Protein AF-A0A2D6VIX8-F1 (afdb_monomer_lite)

Sequence (185 aa):
REGLSAAEFLETASRESLVRAIREYGEERRWSRVVNAIIEARGTGQLQRTLSAADLVTKAVGGMHAKQRIHPATKTFQGIRIAINGELEALAMTLPKVFRALKPGGVLAIISFHSLEDRIVKRFMRKMSGRPQHRGDHSFVAERTAYAEMVQSKAIFPTKEEVVSNPRSRSARLRVLRKLRHPEM

pLDDT: mean 92.69, std 7.3, range [46.66, 98.06]

Radius of gyration: 19.68 Å; chains: 1; bounding box: 48×40×50 Å

Foldseek 3Di:
DPFQDLLNCLQDPDLVLQLQLQVVQLVQPLSVLLSVLSPVCHPVCQSVDPVSNLVSQCVSSPHDDPPDPDRSCPSSVRSSVCSRVVVLVCLLVVLVVVLQPADAQGKDKDKDQDDSSVLSVQLSLCQLQLHQSDPPRPDDSVVGDHQKDWPDNFWDADDPVCCVVPVSRRRITMTMIGGHHHDDD

Secondary structure (DSSP, 8-state):
-PPPPHHHHHHH--HHHHHIIIIIIS--TTHHHHHHHHHHTTTSSTTSSHHHHHHHHHHHHTS--TT-SS-TTHHHHHHHHHHHHTHHHHHHHHHHHHHHHSPTT-EEEEEESSHHHHHHHHHHHHHHBTS-SSTT----GGG--B-EEES-SSPB---HHHHHH-GGGGG-EEEEEEE-SPPP-

Structure (mmCIF, N/CA/C/O backbone):
data_AF-A0A2D6VIX8-F1
#
_entry.id   AF-A0A2D6VIX8-F1
#
loop_
_atom_site.group_PDB
_atom_site.id
_atom_site.type_symbol
_atom_site.label_atom_id
_atom_site.label_alt_id
_atom_site.label_comp_id
_atom_site.label_asym_id
_atom_site.label_entity_id
_atom_site.label_seq_id
_atom_site.pdbx_PDB_ins_code
_atom_site.Cartn_x
_atom_site.Cartn_y
_atom_site.Cartn_z
_atom_site.occupancy
_atom_site.B_iso_or_equiv
_atom_site.auth_seq_id
_atom_site.auth_comp_id
_atom_site.auth_asym_id
_atom_site.auth_atom_id
_atom_site.pdbx_PDB_model_num
ATOM 1 N N . ARG A 1 1 ? -1.657 -23.188 1.945 1.00 46.66 1 ARG A N 1
ATOM 2 C CA . ARG A 1 1 ? -1.618 -22.522 3.268 1.00 46.66 1 ARG A CA 1
ATOM 3 C C . ARG A 1 1 ? -2.974 -21.883 3.458 1.00 46.66 1 ARG A C 1
ATOM 5 O O . ARG A 1 1 ? -3.305 -21.015 2.661 1.00 46.66 1 ARG A O 1
ATOM 12 N N . GLU A 1 2 ? -3.748 -22.344 4.430 1.00 56.09 2 GLU A N 1
ATOM 13 C CA . GLU A 1 2 ? -4.886 -21.562 4.910 1.00 56.09 2 GLU A CA 1
ATOM 14 C C . GLU A 1 2 ? -4.311 -20.318 5.593 1.00 56.09 2 GLU A C 1
ATOM 16 O O . GLU A 1 2 ? -3.383 -20.413 6.399 1.00 56.09 2 GLU A O 1
ATOM 21 N N . GLY A 1 3 ? -4.723 -19.145 5.117 1.00 73.50 3 GLY A N 1
ATOM 22 C CA . GLY A 1 3 ? -4.295 -17.868 5.677 1.00 73.50 3 GLY A CA 1
ATOM 23 C C . GLY A 1 3 ? -5.078 -17.557 6.946 1.00 73.50 3 GLY A C 1
ATOM 24 O O . GLY A 1 3 ? -6.199 -18.027 7.111 1.00 73.50 3 GLY A O 1
ATOM 25 N N . LEU A 1 4 ? -4.496 -16.739 7.820 1.00 86.38 4 LEU A N 1
ATOM 26 C CA . LEU A 1 4 ? -5.188 -16.228 8.999 1.00 86.38 4 LEU A CA 1
ATOM 27 C C . LEU A 1 4 ? -6.340 -15.315 8.552 1.00 86.38 4 LEU A C 1
ATOM 29 O O . LEU A 1 4 ? -6.131 -14.411 7.740 1.00 86.38 4 LEU A O 1
ATOM 33 N N . SER A 1 5 ? -7.548 -15.514 9.070 1.00 91.75 5 SER A N 1
ATOM 34 C CA . SER A 1 5 ? -8.653 -14.594 8.798 1.00 91.75 5 SER A CA 1
ATOM 35 C C . SER A 1 5 ? -8.426 -13.236 9.473 1.00 91.75 5 SER A C 1
ATOM 37 O O . SER A 1 5 ? -7.641 -13.091 10.413 1.00 91.75 5 SER A O 1
ATOM 39 N N . ALA A 1 6 ? -9.148 -12.205 9.022 1.00 92.31 6 ALA A N 1
ATOM 40 C CA . ALA A 1 6 ? -9.078 -10.889 9.657 1.00 92.31 6 ALA A CA 1
ATOM 41 C C . ALA A 1 6 ? -9.581 -10.901 11.108 1.00 92.31 6 ALA A C 1
ATOM 43 O O . ALA A 1 6 ? -9.008 -10.210 11.946 1.00 92.31 6 ALA A O 1
ATOM 44 N N . ALA A 1 7 ? -10.611 -11.696 11.410 1.00 93.50 7 ALA A N 1
ATOM 45 C CA . ALA A 1 7 ? -11.121 -11.842 12.770 1.00 93.50 7 ALA A CA 1
ATOM 46 C C . ALA A 1 7 ? -10.069 -12.493 13.683 1.00 93.50 7 ALA A C 1
ATOM 48 O O . ALA A 1 7 ? -9.736 -11.941 14.729 1.00 93.50 7 ALA A O 1
ATOM 49 N N . GLU A 1 8 ? -9.461 -13.599 13.245 1.00 93.94 8 GLU A N 1
ATOM 50 C CA . GLU A 1 8 ? -8.389 -14.274 13.990 1.00 93.94 8 GLU A CA 1
ATOM 51 C C . GLU A 1 8 ? -7.159 -13.378 14.168 1.00 93.94 8 GLU A C 1
ATOM 53 O O . GLU A 1 8 ? -6.576 -13.342 15.253 1.00 93.94 8 GLU A O 1
ATOM 58 N N . PHE A 1 9 ? -6.786 -12.607 13.141 1.00 95.12 9 PHE A N 1
ATOM 59 C CA . PHE A 1 9 ? -5.709 -11.621 13.238 1.00 95.12 9 PHE A CA 1
ATOM 60 C C . PHE A 1 9 ? -5.990 -10.595 14.335 1.00 95.12 9 PHE A C 1
ATOM 62 O O . PHE A 1 9 ? -5.128 -10.319 15.167 1.00 95.12 9 PHE A O 1
ATOM 69 N N . LEU A 1 10 ? -7.198 -10.036 14.368 1.00 95.62 10 LEU A N 1
ATOM 70 C CA . LEU A 1 10 ? -7.558 -9.025 15.358 1.00 95.62 10 LEU A CA 1
ATOM 71 C C . LEU A 1 10 ? -7.576 -9.598 16.782 1.00 95.62 10 LEU A C 1
ATOM 73 O O . LEU A 1 10 ? -7.089 -8.934 17.704 1.00 95.62 10 LEU A O 1
ATOM 77 N N . GLU A 1 11 ? -8.037 -10.837 16.952 1.00 95.44 11 GLU A N 1
ATOM 78 C CA . GLU A 1 11 ? -8.091 -11.518 18.252 1.00 95.44 11 GLU A CA 1
ATOM 79 C C . GLU A 1 11 ? -6.711 -11.947 18.774 1.00 95.44 11 GLU A C 1
ATOM 81 O O . GLU A 1 11 ? -6.443 -11.836 19.968 1.00 95.44 11 GLU A O 1
ATOM 86 N N . THR A 1 12 ? -5.800 -12.394 17.904 1.00 94.88 12 THR A N 1
ATOM 87 C CA . THR A 1 12 ? -4.585 -13.108 18.350 1.00 94.88 12 THR A CA 1
ATOM 88 C C . THR A 1 12 ? -3.262 -12.408 18.037 1.00 94.88 12 THR A C 1
ATOM 90 O O . THR A 1 12 ? -2.255 -12.711 18.675 1.00 94.88 12 THR A O 1
ATOM 93 N N . ALA A 1 13 ? -3.223 -11.449 17.102 1.00 95.75 13 ALA A N 1
ATOM 94 C CA . ALA A 1 13 ? -1.966 -10.819 16.694 1.00 95.75 13 ALA A CA 1
ATOM 95 C C . ALA A 1 13 ? -1.244 -10.128 17.864 1.00 95.75 13 ALA A C 1
ATOM 97 O O . ALA A 1 13 ? -1.867 -9.563 18.770 1.00 95.75 13 ALA A O 1
ATOM 98 N N . SER A 1 14 ? 0.088 -10.108 17.823 1.00 96.88 14 SER A N 1
ATOM 99 C CA . SER A 1 14 ? 0.868 -9.336 18.791 1.00 96.88 14 SER A CA 1
ATOM 100 C C . SER A 1 14 ? 0.579 -7.835 18.656 1.00 96.88 14 SER A C 1
ATOM 102 O O . SER A 1 14 ? 0.153 -7.354 17.596 1.00 96.88 14 SER A O 1
ATOM 104 N N . ARG A 1 15 ? 0.849 -7.061 19.712 1.00 97.25 15 ARG A N 1
ATOM 105 C CA . ARG A 1 15 ? 0.709 -5.598 19.660 1.00 97.25 15 ARG A CA 1
ATOM 106 C C . ARG A 1 15 ? 1.569 -5.005 18.542 1.00 97.25 15 ARG A C 1
ATOM 108 O O . ARG A 1 15 ? 1.107 -4.116 17.836 1.00 97.25 15 ARG A O 1
ATOM 115 N N . GLU A 1 16 ? 2.783 -5.505 18.344 1.00 97.19 16 GLU A N 1
ATOM 116 C CA . GLU A 1 16 ? 3.713 -5.054 17.302 1.00 97.19 16 GLU A CA 1
ATOM 117 C C . GLU A 1 16 ? 3.130 -5.291 15.907 1.00 97.19 16 GLU A C 1
ATOM 119 O O . GLU A 1 16 ? 3.204 -4.417 15.044 1.00 97.19 16 GLU A O 1
ATOM 124 N N . SER A 1 17 ? 2.496 -6.448 15.703 1.00 95.94 17 SER A N 1
ATOM 125 C CA . SER A 1 17 ? 1.840 -6.801 14.442 1.00 95.94 17 SER A CA 1
ATOM 126 C C . SER A 1 17 ? 0.649 -5.882 14.153 1.00 95.94 17 SER A C 1
ATOM 128 O O . SER A 1 17 ? 0.511 -5.382 13.035 1.00 95.94 17 SER A O 1
ATOM 130 N N . LEU A 1 18 ? -0.168 -5.581 15.170 1.00 97.12 18 LEU A N 1
ATOM 131 C CA . LEU A 1 18 ? -1.257 -4.604 15.060 1.00 97.12 18 LEU A CA 1
ATOM 132 C C . LEU A 1 18 ? -0.732 -3.193 14.767 1.00 97.12 18 LEU A C 1
ATOM 134 O O . LEU A 1 18 ? -1.274 -2.498 13.907 1.00 97.12 18 LEU A O 1
ATOM 138 N N . VAL A 1 19 ? 0.339 -2.768 15.445 1.00 97.81 19 VAL A N 1
ATOM 139 C CA . VAL A 1 19 ? 0.976 -1.468 15.201 1.00 97.81 19 VAL A CA 1
ATOM 140 C C . VAL A 1 19 ? 1.467 -1.387 13.764 1.00 97.81 19 VAL A C 1
ATOM 142 O O . VAL A 1 19 ? 1.152 -0.410 13.089 1.00 97.81 19 VAL A O 1
ATOM 145 N N . ARG A 1 20 ? 2.168 -2.408 13.263 1.00 95.50 20 ARG A N 1
ATOM 146 C CA . ARG A 1 20 ? 2.639 -2.444 11.874 1.00 95.50 20 ARG A CA 1
ATOM 147 C C . ARG A 1 20 ? 1.472 -2.341 10.892 1.00 95.50 20 ARG A C 1
ATOM 149 O O . ARG A 1 20 ? 1.470 -1.462 10.031 1.00 95.50 20 ARG A O 1
ATOM 156 N N . ALA A 1 21 ? 0.440 -3.164 11.074 1.00 96.19 21 ALA A N 1
ATOM 157 C CA . ALA A 1 21 ? -0.749 -3.146 10.229 1.00 96.19 21 ALA A CA 1
ATOM 158 C C . ALA A 1 21 ? -1.419 -1.762 10.206 1.00 96.19 21 ALA A C 1
ATOM 160 O O . ALA A 1 21 ? -1.709 -1.222 9.145 1.00 96.19 21 ALA A O 1
ATOM 161 N N . ILE A 1 22 ? -1.635 -1.144 11.365 1.00 96.81 22 ILE A N 1
ATOM 162 C CA . ILE A 1 22 ? -2.457 0.068 11.469 1.00 96.81 22 ILE A CA 1
ATOM 163 C C . ILE A 1 22 ? -1.647 1.334 11.170 1.00 96.81 22 ILE A C 1
ATOM 165 O O . ILE A 1 22 ? -2.102 2.213 10.435 1.00 96.81 22 ILE A O 1
ATOM 169 N N . ARG A 1 23 ? -0.439 1.441 11.727 1.00 95.88 23 ARG A N 1
ATOM 170 C CA . ARG A 1 23 ? 0.422 2.619 11.586 1.00 95.88 23 ARG A CA 1
ATOM 171 C C . ARG A 1 23 ? 1.136 2.633 10.244 1.00 95.88 23 ARG A C 1
ATOM 173 O O . ARG A 1 23 ? 1.090 3.644 9.550 1.00 95.88 23 ARG A O 1
ATOM 180 N N . GLU A 1 24 ? 1.828 1.549 9.908 1.00 93.62 24 GLU A N 1
ATOM 181 C CA . GLU A 1 24 ? 2.723 1.515 8.749 1.00 93.62 24 GLU A CA 1
ATOM 182 C C . GLU A 1 24 ? 1.945 1.204 7.475 1.00 93.62 24 GLU A C 1
ATOM 184 O O . GLU A 1 24 ? 2.029 1.961 6.508 1.00 93.62 24 GLU A O 1
ATOM 189 N N . TYR A 1 25 ? 1.144 0.135 7.488 1.00 94.44 25 TYR A N 1
ATOM 190 C CA . TYR A 1 25 ? 0.390 -0.279 6.306 1.00 94.44 25 TYR A CA 1
ATOM 191 C C . TYR A 1 25 ? -0.917 0.504 6.115 1.00 94.44 25 TYR A C 1
ATOM 193 O O . TYR A 1 25 ? -1.315 0.783 4.985 1.00 94.44 25 TYR A O 1
ATOM 201 N N . GLY A 1 26 ? -1.576 0.899 7.204 1.00 93.62 26 GLY A N 1
ATOM 202 C CA . GLY A 1 26 ? -2.782 1.728 7.155 1.00 93.62 26 GLY A CA 1
ATOM 203 C C . GLY A 1 26 ? -2.515 3.231 7.017 1.00 93.62 26 GLY A C 1
ATOM 204 O O . GLY A 1 26 ? -3.419 3.981 6.652 1.00 93.62 26 GLY A O 1
ATOM 205 N N . GLU A 1 27 ? -1.297 3.707 7.309 1.00 93.06 27 GLU A N 1
ATOM 206 C CA . GLU A 1 27 ? -0.978 5.143 7.420 1.00 93.06 27 GLU A CA 1
ATOM 207 C C . GLU A 1 27 ? -2.007 5.894 8.321 1.00 93.06 27 GLU A C 1
ATOM 209 O O . GLU A 1 27 ? -2.427 7.025 8.019 1.00 93.06 27 GLU A O 1
ATOM 214 N N . GLU A 1 28 ? -2.470 5.248 9.409 1.00 94.00 28 GLU A N 1
ATOM 215 C CA . GLU A 1 28 ? -3.443 5.799 10.367 1.00 94.00 28 GLU A CA 1
ATOM 216 C C . GLU A 1 28 ? -2.749 6.678 11.419 1.00 94.00 28 GLU A C 1
ATOM 218 O O . GLU A 1 28 ? -1.825 6.260 12.115 1.00 94.00 28 GLU A O 1
ATOM 223 N N . ARG A 1 29 ? -3.208 7.926 11.567 1.00 92.12 29 ARG A N 1
ATOM 224 C CA . ARG A 1 29 ? -2.594 8.906 12.480 1.00 92.12 29 ARG A CA 1
ATOM 225 C C . ARG A 1 29 ? -2.916 8.598 13.936 1.00 92.12 29 ARG A C 1
ATOM 227 O O . ARG A 1 29 ? -2.065 8.797 14.797 1.00 92.12 29 ARG A O 1
ATOM 234 N N . ARG A 1 30 ? -4.125 8.106 14.214 1.00 94.56 30 ARG A N 1
ATOM 235 C CA . ARG A 1 30 ? -4.587 7.718 15.555 1.00 94.56 30 ARG A CA 1
ATOM 236 C C . ARG A 1 30 ? -4.337 6.237 15.844 1.00 94.56 30 ARG A C 1
ATOM 238 O O . ARG A 1 30 ? -5.051 5.646 16.649 1.00 94.56 30 ARG A O 1
ATOM 245 N N . TRP A 1 31 ? -3.310 5.649 15.222 1.00 96.75 31 TRP A N 1
ATOM 246 C CA . TRP A 1 31 ? -3.001 4.219 15.309 1.00 96.75 31 TRP A CA 1
ATOM 247 C C . TRP A 1 31 ? -2.967 3.701 16.750 1.00 96.75 31 TRP A C 1
ATOM 249 O O . TRP A 1 31 ? -3.507 2.636 17.008 1.00 96.75 31 TRP A O 1
ATOM 259 N N . SER A 1 32 ? -2.409 4.466 17.695 1.00 97.25 32 SER A N 1
ATOM 260 C CA . SER A 1 32 ? -2.290 4.037 19.097 1.00 97.25 32 SER A CA 1
ATOM 261 C C . SER A 1 32 ? -3.659 3.806 19.747 1.00 97.25 32 SER A C 1
ATOM 263 O O . SER A 1 32 ? -3.881 2.770 20.368 1.00 97.25 32 SER A O 1
ATOM 265 N N . ARG A 1 33 ? -4.624 4.709 19.507 1.00 97.25 33 ARG A N 1
ATOM 266 C CA . ARG A 1 33 ? -6.007 4.560 19.990 1.00 97.25 33 ARG A CA 1
ATOM 267 C C . ARG A 1 33 ? -6.697 3.356 19.364 1.00 97.25 33 ARG A C 1
ATOM 269 O O . ARG A 1 33 ? -7.379 2.621 20.061 1.00 97.25 33 ARG A O 1
ATOM 276 N N . VAL A 1 34 ? -6.500 3.153 18.063 1.00 97.31 34 VAL A N 1
ATOM 277 C CA . VAL A 1 34 ? -7.096 2.022 17.340 1.00 97.31 34 VAL A CA 1
ATOM 278 C C . VAL A 1 34 ? -6.525 0.692 17.836 1.00 97.31 34 VAL A C 1
ATOM 280 O O . VAL A 1 34 ? -7.287 -0.229 18.095 1.00 97.31 34 VAL A O 1
ATOM 283 N N . VAL A 1 35 ? -5.203 0.598 18.015 1.00 98.06 35 VAL A N 1
ATOM 284 C CA . VAL A 1 35 ? -4.539 -0.601 18.551 1.00 98.06 35 VAL A CA 1
ATOM 285 C C . VAL A 1 35 ? -5.049 -0.919 19.956 1.00 98.06 35 VAL A C 1
ATOM 287 O O . VAL A 1 35 ? -5.388 -2.068 20.220 1.00 98.06 35 VAL A O 1
ATOM 290 N N . ASN A 1 36 ? -5.135 0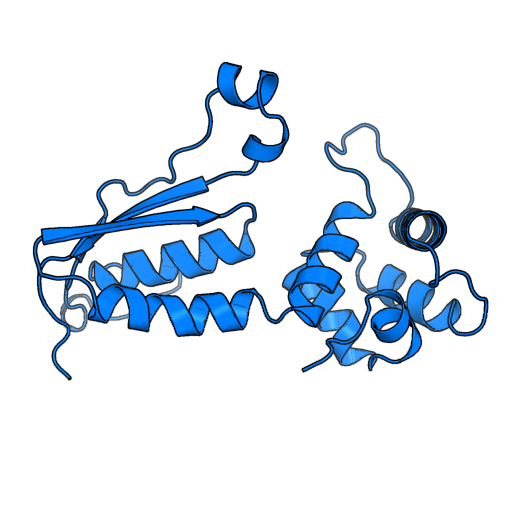.081 20.840 1.00 97.94 36 ASN A N 1
ATOM 291 C CA . ASN A 1 36 ? -5.647 -0.121 22.197 1.00 97.94 36 ASN A CA 1
ATOM 292 C C . ASN A 1 36 ? -7.106 -0.588 22.180 1.00 97.94 36 ASN A C 1
ATOM 294 O O . ASN A 1 36 ? -7.405 -1.607 22.787 1.00 97.94 36 ASN A O 1
ATOM 298 N N . ALA A 1 37 ? -7.969 0.073 21.401 1.00 97.56 37 ALA A N 1
ATOM 299 C CA . ALA A 1 37 ? -9.372 -0.313 21.276 1.00 97.56 37 ALA A CA 1
ATOM 300 C C . ALA A 1 37 ? -9.546 -1.747 20.749 1.00 97.56 37 ALA A C 1
ATOM 302 O O . ALA A 1 37 ? -10.420 -2.467 21.214 1.00 97.56 37 ALA A O 1
ATOM 303 N N . ILE A 1 38 ? -8.714 -2.183 19.793 1.00 97.56 38 ILE A N 1
ATOM 304 C CA . ILE A 1 38 ? -8.748 -3.567 19.291 1.00 97.56 38 ILE A CA 1
ATOM 305 C C . ILE A 1 38 ? -8.347 -4.549 20.390 1.00 97.56 38 ILE A C 1
ATOM 307 O O . ILE A 1 38 ? -9.022 -5.555 20.562 1.00 97.56 38 ILE A O 1
ATOM 311 N N . ILE A 1 39 ? -7.271 -4.267 21.130 1.00 97.88 39 ILE A N 1
ATOM 312 C CA . ILE A 1 39 ? -6.802 -5.146 22.210 1.00 97.88 39 ILE A CA 1
ATOM 313 C C . ILE A 1 39 ? -7.848 -5.240 23.328 1.00 97.88 39 ILE A C 1
ATOM 315 O O . ILE A 1 39 ? -8.124 -6.337 23.798 1.00 97.88 39 ILE A O 1
ATOM 319 N N . GLU A 1 40 ? -8.452 -4.116 23.716 1.00 97.75 40 GLU A N 1
ATOM 320 C CA . GLU A 1 40 ? -9.515 -4.054 24.729 1.00 97.75 40 GLU A CA 1
ATOM 321 C C . GLU A 1 40 ? -10.789 -4.793 24.292 1.00 97.75 40 GLU A C 1
ATOM 323 O O . GLU A 1 40 ? -11.493 -5.354 25.125 1.00 97.75 40 GLU A O 1
ATOM 328 N N . ALA A 1 41 ? -11.079 -4.833 22.989 1.00 96.81 41 ALA A N 1
ATOM 329 C CA . ALA A 1 41 ? -12.248 -5.518 22.441 1.00 96.81 41 ALA A CA 1
ATOM 330 C C . ALA A 1 41 ? -12.079 -7.041 22.295 1.00 96.81 41 ALA A C 1
ATOM 332 O O . ALA A 1 41 ? -13.046 -7.722 21.934 1.00 96.81 41 ALA A O 1
ATOM 333 N N . ARG A 1 42 ? -10.889 -7.597 22.555 1.00 97.25 42 ARG A N 1
ATOM 334 C CA . ARG A 1 42 ? -10.641 -9.043 22.442 1.00 97.25 42 ARG A CA 1
ATOM 335 C C . ARG A 1 42 ? -11.525 -9.844 23.386 1.00 97.25 42 ARG A C 1
ATOM 337 O O . ARG A 1 42 ? -11.785 -9.430 24.512 1.00 97.25 42 ARG A O 1
ATOM 344 N N . GLY A 1 43 ? -12.018 -10.985 22.912 1.00 94.38 43 GLY A N 1
ATOM 345 C CA . GLY A 1 43 ? -12.917 -11.853 23.684 1.00 94.38 43 GLY A CA 1
ATOM 346 C C . GLY A 1 43 ? -14.348 -11.324 23.876 1.00 94.38 43 GLY A C 1
ATOM 347 O O . GLY A 1 43 ? -15.196 -12.052 24.382 1.00 94.38 43 GLY A O 1
ATOM 348 N N . THR A 1 44 ? -14.666 -10.102 23.429 1.00 94.31 44 THR A N 1
ATOM 349 C CA . THR A 1 44 ? -16.032 -9.538 23.510 1.00 94.31 44 THR A CA 1
ATOM 350 C C . THR A 1 44 ? -16.935 -9.953 22.341 1.00 94.31 44 THR A C 1
ATOM 352 O O . THR A 1 44 ? -18.131 -9.667 22.341 1.00 94.31 44 THR A O 1
ATOM 355 N N . GLY A 1 45 ? -16.364 -10.564 21.296 1.00 91.38 45 GLY A N 1
ATOM 356 C CA . GLY A 1 45 ? -17.054 -10.883 20.041 1.00 91.38 45 GLY A CA 1
ATOM 357 C C . GLY A 1 45 ? -17.182 -9.704 19.064 1.00 91.38 45 GLY A C 1
ATOM 358 O O . GLY A 1 45 ? -17.584 -9.903 17.916 1.00 91.38 45 GLY A O 1
ATOM 359 N N . GLN A 1 46 ? -16.791 -8.483 19.453 1.00 92.00 46 GLN A N 1
ATOM 360 C CA . GLN A 1 46 ? -16.898 -7.290 18.598 1.00 92.00 46 GLN A CA 1
ATOM 361 C C . 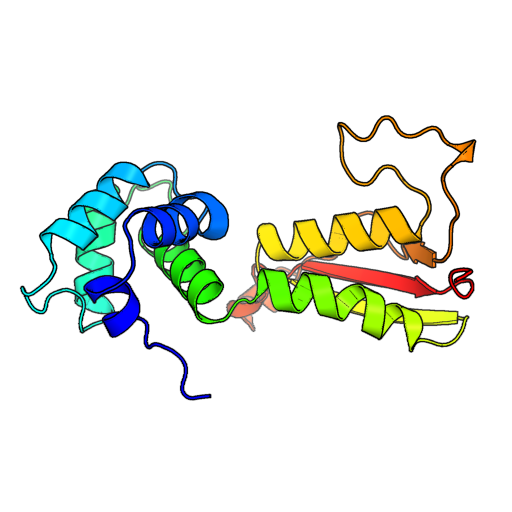GLN A 1 46 ? -16.013 -7.338 17.340 1.00 92.00 46 GLN A C 1
ATOM 363 O O . GLN A 1 46 ? -16.310 -6.654 16.360 1.00 92.00 46 GLN A O 1
ATOM 368 N N . LEU A 1 47 ? -14.954 -8.149 17.328 1.00 94.81 47 LEU A N 1
ATOM 369 C CA . LEU A 1 47 ? -14.001 -8.248 16.213 1.00 94.81 47 LEU A CA 1
ATOM 370 C C . LEU A 1 47 ? -14.408 -9.285 15.147 1.00 94.81 47 LEU A C 1
ATOM 372 O O . LEU A 1 47 ? -13.767 -9.375 14.103 1.00 94.81 47 LEU A O 1
ATOM 376 N N . GLN A 1 48 ? -15.490 -10.039 15.380 1.00 93.00 48 GLN A N 1
ATOM 377 C CA . GLN A 1 48 ? -15.923 -11.148 14.518 1.00 93.00 48 GLN A CA 1
ATOM 378 C C . GLN A 1 48 ? -16.659 -10.695 13.252 1.00 93.00 48 GLN A C 1
ATOM 380 O O . GLN A 1 48 ? -16.692 -11.409 12.251 1.00 93.00 48 GLN A O 1
ATOM 385 N N . ARG A 1 49 ? -17.273 -9.506 13.278 1.00 94.19 49 ARG A N 1
ATOM 386 C CA . ARG A 1 49 ? -18.003 -8.946 12.135 1.00 94.19 49 ARG A CA 1
ATOM 387 C C . ARG A 1 49 ? -17.351 -7.656 11.663 1.00 94.19 49 ARG A C 1
ATOM 389 O O . ARG A 1 49 ? -16.894 -6.831 12.449 1.00 94.19 49 ARG A O 1
ATOM 396 N N . THR A 1 50 ? -17.363 -7.456 10.351 1.00 93.81 50 THR A N 1
ATOM 397 C CA . THR A 1 50 ? -16.768 -6.277 9.710 1.00 93.81 50 THR A CA 1
ATOM 398 C C . THR A 1 50 ? -17.420 -4.976 10.167 1.00 93.81 50 THR A C 1
ATOM 400 O O . THR A 1 50 ? -16.705 -4.009 10.407 1.00 93.81 50 THR A O 1
ATOM 403 N N . LEU A 1 51 ? -18.748 -4.954 10.332 1.00 94.75 51 LEU A N 1
ATOM 404 C CA . LEU A 1 51 ? -19.484 -3.772 10.796 1.00 94.75 51 LEU A CA 1
ATOM 405 C C . LEU A 1 51 ? -19.093 -3.377 12.226 1.00 94.75 51 LEU A C 1
ATOM 407 O O . LEU A 1 51 ? -18.697 -2.240 12.453 1.00 94.75 51 LEU A O 1
ATOM 411 N N . SER A 1 52 ? -19.101 -4.322 13.170 1.00 95.19 52 SER A N 1
ATOM 412 C CA . SER A 1 52 ? -18.743 -4.040 14.566 1.00 95.19 52 SER A CA 1
ATOM 413 C C . SER A 1 52 ? -17.275 -3.634 14.718 1.00 95.19 52 SER A C 1
ATOM 415 O O . SER A 1 52 ? -16.968 -2.690 15.447 1.00 95.19 52 SER A O 1
ATOM 417 N N . ALA A 1 53 ? -16.367 -4.270 13.971 1.00 95.00 53 ALA A N 1
ATOM 418 C CA . ALA A 1 53 ? -14.966 -3.862 13.924 1.00 95.00 53 ALA A CA 1
ATOM 419 C C . ALA A 1 53 ? -14.799 -2.458 13.307 1.00 95.00 53 ALA A C 1
ATOM 421 O O . ALA A 1 53 ? -14.002 -1.654 13.792 1.00 95.00 53 ALA A O 1
ATOM 422 N N . ALA A 1 54 ? -15.563 -2.124 12.262 1.00 95.38 54 ALA A N 1
ATOM 423 C CA . ALA A 1 54 ? -15.537 -0.797 11.652 1.00 95.38 54 ALA A CA 1
ATOM 424 C C . ALA A 1 54 ? -16.066 0.287 12.601 1.00 95.38 54 ALA A C 1
ATOM 426 O O . ALA A 1 54 ? -15.479 1.371 12.655 1.00 95.38 54 ALA A O 1
ATOM 427 N N . ASP A 1 55 ? -17.109 -0.001 13.378 1.00 95.50 55 ASP A N 1
ATOM 428 C CA . ASP A 1 55 ? -17.659 0.917 14.379 1.00 95.50 55 ASP A CA 1
ATOM 429 C C . ASP A 1 55 ? -16.669 1.171 15.517 1.00 95.50 55 ASP A C 1
ATOM 431 O O . ASP A 1 55 ? -16.446 2.323 15.898 1.00 95.50 55 ASP A O 1
ATOM 435 N N . LEU A 1 56 ? -16.020 0.116 16.023 1.00 96.31 56 LEU A N 1
ATOM 436 C CA . LEU A 1 56 ? -14.959 0.218 17.027 1.00 96.31 56 LEU A CA 1
ATOM 437 C C . LEU A 1 56 ? -13.822 1.122 16.535 1.00 96.31 56 LEU A C 1
ATOM 439 O O . LEU A 1 56 ? -13.447 2.085 17.209 1.00 96.31 56 LEU A O 1
ATOM 443 N N . VAL A 1 57 ? -13.309 0.855 15.329 1.00 95.81 57 VAL A N 1
ATOM 444 C CA . VAL A 1 57 ? -12.250 1.670 14.719 1.00 95.81 57 VAL A CA 1
ATOM 445 C C . VAL A 1 57 ? -12.720 3.111 14.542 1.00 95.81 57 VAL A C 1
ATOM 447 O O . VAL A 1 57 ? -11.983 4.035 14.876 1.00 95.81 57 VAL A O 1
ATOM 450 N N . THR A 1 58 ? -13.950 3.318 14.068 1.00 95.12 58 THR A N 1
ATOM 451 C CA . THR A 1 58 ? -14.529 4.650 13.851 1.00 95.12 58 THR A CA 1
ATOM 452 C C . THR A 1 58 ? -14.616 5.443 15.153 1.00 95.12 58 THR A C 1
ATOM 454 O O . THR A 1 58 ? -14.210 6.606 15.186 1.00 95.12 58 THR A O 1
ATOM 457 N N . LYS A 1 59 ? -15.046 4.817 16.253 1.00 94.75 59 LYS A N 1
ATOM 458 C CA . LYS A 1 59 ? -15.032 5.431 17.589 1.00 94.75 59 LYS A CA 1
ATOM 459 C C . LYS A 1 59 ? -13.605 5.770 18.029 1.00 94.75 59 LYS A C 1
ATOM 461 O O . LYS A 1 59 ? -13.345 6.905 18.426 1.00 94.75 59 LYS A O 1
ATOM 466 N N . ALA A 1 60 ? -12.657 4.845 17.868 1.00 94.88 60 ALA A N 1
ATOM 467 C CA . ALA A 1 60 ? -11.261 5.038 18.268 1.00 94.88 60 ALA A CA 1
ATOM 468 C C . ALA A 1 60 ? -10.553 6.176 17.503 1.00 94.88 60 ALA A C 1
ATOM 470 O O . ALA A 1 60 ? -9.751 6.927 18.074 1.00 94.88 60 ALA A O 1
ATOM 471 N N . VAL A 1 61 ? -10.869 6.359 16.215 1.00 92.06 61 VAL A N 1
ATOM 472 C CA . VAL A 1 61 ? -10.340 7.475 15.413 1.00 92.06 61 VAL A CA 1
ATOM 473 C C . VAL A 1 61 ? -11.101 8.789 15.626 1.00 92.06 61 VAL A C 1
ATOM 475 O O . VAL A 1 61 ? -10.618 9.834 15.197 1.00 92.06 61 VAL A O 1
ATOM 478 N N . GLY A 1 62 ? -12.197 8.797 16.390 1.00 89.38 62 GLY A N 1
ATOM 479 C CA . GLY A 1 62 ? -12.949 10.004 16.759 1.00 89.38 62 GLY A CA 1
ATOM 480 C C . GLY A 1 62 ? -14.097 10.369 15.819 1.00 89.38 62 GLY A C 1
ATOM 481 O O . GLY A 1 62 ? -14.441 11.545 15.726 1.00 89.38 62 GLY A O 1
ATOM 482 N N . GLY A 1 63 ? -14.679 9.379 15.143 1.00 86.50 63 GLY A N 1
ATOM 483 C CA . GLY A 1 63 ? -15.855 9.534 14.294 1.00 86.50 63 GLY A CA 1
ATOM 484 C C . GLY A 1 63 ? -15.551 10.015 12.877 1.00 86.50 63 GLY A C 1
ATOM 485 O O . GLY A 1 63 ? -14.398 10.091 12.444 1.00 86.50 63 GLY A O 1
ATOM 486 N N . MET A 1 64 ? -16.622 10.317 12.141 1.00 80.19 64 MET A N 1
ATOM 487 C CA . MET A 1 64 ? -16.537 10.875 10.796 1.00 80.19 64 MET A CA 1
ATOM 488 C C . MET A 1 64 ? -16.520 12.402 10.855 1.00 80.19 64 MET A C 1
ATOM 490 O O . MET A 1 64 ? -17.387 13.032 11.455 1.00 80.19 64 MET A O 1
ATOM 494 N N . HIS A 1 65 ? -15.529 13.006 10.210 1.00 77.81 65 HIS A N 1
ATOM 495 C CA . HIS A 1 65 ? -15.436 14.454 10.069 1.00 77.81 65 HIS A CA 1
ATOM 496 C C . HIS A 1 65 ? -15.974 14.892 8.706 1.00 77.81 65 HIS A C 1
ATOM 498 O O . HIS A 1 65 ? -15.680 14.259 7.696 1.00 77.81 65 HIS A O 1
ATOM 504 N N . ALA A 1 66 ? -16.656 16.040 8.643 1.00 70.00 66 ALA A N 1
ATOM 505 C CA . ALA A 1 66 ? -17.248 16.567 7.405 1.00 70.00 66 ALA A CA 1
ATOM 506 C C . ALA A 1 66 ? -16.249 16.728 6.235 1.00 70.00 66 ALA A C 1
ATOM 508 O O . ALA A 1 66 ? -16.632 16.690 5.072 1.00 70.00 66 ALA A O 1
ATOM 509 N N . LYS A 1 67 ? -14.949 16.884 6.528 1.00 75.12 67 LYS A N 1
ATOM 510 C CA . LYS A 1 67 ? -13.883 17.012 5.517 1.00 75.12 67 LYS A CA 1
ATOM 511 C C . LYS A 1 67 ? -13.292 15.669 5.053 1.00 75.12 67 LYS A C 1
ATOM 513 O O . LYS A 1 67 ? -12.428 15.662 4.174 1.00 75.12 67 LYS A O 1
ATOM 518 N N . GLN A 1 68 ? -13.679 14.536 5.643 1.00 77.56 68 GLN A N 1
ATOM 519 C CA . GLN A 1 68 ? -13.136 13.225 5.276 1.00 77.56 68 GLN A CA 1
ATOM 520 C C . GLN A 1 68 ? -13.801 12.680 4.009 1.00 77.56 68 GLN A C 1
ATOM 522 O O . GLN A 1 68 ? -15.013 12.535 3.932 1.00 77.56 68 GLN A O 1
ATOM 527 N N . ARG A 1 69 ? -12.974 12.321 3.020 1.00 81.38 69 ARG A N 1
ATOM 528 C CA . ARG A 1 69 ? -13.417 11.717 1.749 1.00 81.38 69 ARG A CA 1
ATOM 529 C C . ARG A 1 69 ? -13.594 10.197 1.802 1.00 81.38 69 ARG A C 1
ATOM 531 O O . ARG A 1 69 ? -14.121 9.614 0.861 1.00 81.38 69 ARG A O 1
ATOM 538 N N . ILE A 1 70 ? -13.081 9.548 2.843 1.00 86.94 70 ILE A N 1
ATOM 539 C CA . ILE A 1 70 ? -13.126 8.092 3.017 1.00 86.94 70 ILE A CA 1
ATOM 540 C C . ILE A 1 70 ? -13.671 7.767 4.400 1.00 86.94 70 ILE A C 1
ATOM 542 O O . ILE A 1 70 ? -13.476 8.546 5.334 1.00 86.94 70 ILE A O 1
ATOM 546 N N . HIS A 1 71 ? -14.307 6.604 4.526 1.00 90.56 71 HIS A N 1
ATOM 547 C CA . HIS A 1 71 ? -14.792 6.113 5.809 1.00 90.56 71 HIS A CA 1
ATOM 548 C C . HIS A 1 71 ? -13.625 5.987 6.809 1.00 90.56 71 HIS A C 1
ATOM 550 O O . HIS A 1 71 ? -12.559 5.500 6.401 1.00 90.56 71 HIS A O 1
ATOM 556 N N . PRO A 1 72 ? -13.790 6.358 8.093 1.00 91.31 72 PRO A N 1
ATOM 557 C CA . PRO A 1 72 ? -12.684 6.396 9.052 1.00 91.31 72 PRO A CA 1
ATOM 558 C C . PRO A 1 72 ? -11.962 5.050 9.234 1.00 91.31 72 PRO A C 1
ATOM 560 O O . PRO A 1 72 ? -10.742 5.014 9.353 1.00 91.31 72 PRO A O 1
ATOM 563 N N . ALA A 1 73 ? -12.684 3.930 9.135 1.00 94.06 73 ALA A N 1
ATOM 564 C CA . ALA A 1 73 ? -12.097 2.589 9.226 1.00 94.06 73 ALA A CA 1
ATOM 565 C C . ALA A 1 73 ? -11.316 2.119 7.974 1.00 94.06 73 ALA A C 1
ATOM 567 O O . ALA A 1 73 ? -10.593 1.127 8.044 1.00 94.06 73 ALA A O 1
ATOM 568 N N . THR A 1 74 ? -11.421 2.813 6.831 1.00 92.31 74 THR A N 1
ATOM 569 C CA . THR A 1 74 ? -10.872 2.346 5.534 1.00 92.31 74 THR A CA 1
ATOM 570 C C . THR A 1 74 ? -9.374 2.042 5.611 1.00 92.31 74 THR A C 1
ATOM 572 O O . THR A 1 74 ? -8.918 1.013 5.121 1.00 92.31 74 THR A O 1
ATOM 575 N N . LYS A 1 75 ? -8.610 2.935 6.247 1.00 92.88 75 LYS A N 1
ATOM 576 C CA . LYS A 1 75 ? -7.153 2.828 6.397 1.00 92.88 75 LYS A CA 1
ATOM 577 C C . LYS A 1 75 ? -6.736 1.646 7.261 1.00 92.88 75 LYS A C 1
ATOM 579 O O . LYS A 1 75 ? -5.847 0.888 6.889 1.00 92.88 75 LYS A O 1
ATOM 584 N N . THR A 1 76 ? -7.413 1.459 8.389 1.00 94.75 76 THR A N 1
ATOM 585 C CA . THR A 1 76 ? -7.182 0.324 9.284 1.00 94.75 76 THR A CA 1
ATOM 586 C C . THR A 1 76 ? -7.445 -0.996 8.571 1.00 94.75 76 THR A C 1
ATOM 588 O O . THR A 1 76 ? -6.588 -1.873 8.585 1.00 94.75 76 THR A O 1
ATOM 591 N N . PHE A 1 77 ? -8.579 -1.116 7.878 1.00 94.75 77 PHE A N 1
ATOM 592 C CA . PHE A 1 77 ? -8.933 -2.334 7.144 1.00 94.75 77 PHE A CA 1
ATOM 593 C C . PHE A 1 77 ? -7.962 -2.608 5.994 1.00 94.75 77 PHE A C 1
ATOM 595 O O . PHE A 1 77 ? -7.562 -3.749 5.777 1.00 94.75 77 PHE A O 1
ATOM 602 N N . GLN A 1 78 ? -7.527 -1.560 5.293 1.00 93.81 78 GLN A N 1
ATOM 603 C CA . GLN A 1 78 ? -6.469 -1.666 4.298 1.00 93.81 78 GLN A CA 1
ATOM 604 C C . GLN A 1 78 ? -5.170 -2.206 4.906 1.00 93.81 78 GLN A C 1
ATOM 606 O O . GLN A 1 78 ? -4.575 -3.118 4.338 1.00 93.81 78 GLN A O 1
ATOM 611 N N . GLY A 1 79 ? -4.739 -1.653 6.038 1.00 95.19 79 GLY A N 1
ATOM 612 C CA . GLY A 1 79 ? -3.511 -2.054 6.711 1.00 95.19 79 GLY A CA 1
ATOM 613 C C . GLY A 1 79 ? -3.539 -3.495 7.223 1.00 95.19 79 GLY A C 1
ATOM 614 O O . GLY A 1 79 ? -2.573 -4.231 7.036 1.00 95.19 79 GLY A O 1
ATOM 615 N N . ILE A 1 80 ? -4.672 -3.921 7.790 1.00 94.75 80 ILE A N 1
ATOM 616 C CA . ILE A 1 80 ? -4.910 -5.308 8.220 1.00 94.75 80 ILE A CA 1
ATOM 617 C C . ILE A 1 80 ? -4.849 -6.261 7.023 1.00 94.75 80 ILE A C 1
ATOM 619 O O . ILE A 1 80 ? -4.140 -7.261 7.072 1.00 94.75 80 ILE A O 1
ATOM 623 N N . ARG A 1 81 ? -5.535 -5.928 5.923 1.00 94.31 81 ARG A N 1
ATOM 624 C CA . ARG A 1 81 ? -5.519 -6.729 4.691 1.00 94.31 81 ARG A CA 1
ATOM 625 C C . ARG A 1 81 ? -4.096 -6.905 4.153 1.00 94.31 81 ARG A C 1
ATOM 627 O O . ARG A 1 81 ? -3.700 -8.023 3.840 1.00 94.31 81 ARG A O 1
ATOM 634 N N . ILE A 1 82 ? -3.319 -5.820 4.109 1.00 92.56 82 ILE A N 1
ATOM 635 C CA . ILE A 1 82 ? -1.912 -5.857 3.688 1.00 92.56 82 ILE A CA 1
ATOM 636 C C . ILE A 1 82 ? -1.089 -6.769 4.605 1.00 92.56 82 ILE A C 1
ATOM 638 O O . ILE A 1 82 ? -0.322 -7.584 4.101 1.00 92.56 82 ILE A O 1
ATOM 642 N N . ALA A 1 83 ? -1.258 -6.649 5.926 1.00 92.56 83 ALA A N 1
ATOM 643 C CA . ALA A 1 83 ? -0.509 -7.439 6.902 1.00 92.56 83 ALA A CA 1
ATOM 644 C C . ALA A 1 83 ? -0.786 -8.943 6.779 1.00 92.56 83 ALA A C 1
ATOM 646 O O . ALA A 1 83 ? 0.146 -9.740 6.817 1.00 92.56 83 ALA A O 1
ATOM 647 N N . ILE A 1 84 ? -2.055 -9.321 6.615 1.00 92.50 84 ILE A N 1
ATOM 648 C CA . ILE A 1 84 ? -2.477 -10.725 6.524 1.00 92.50 84 ILE A CA 1
ATOM 649 C C . ILE A 1 84 ? -1.976 -11.367 5.231 1.00 92.50 84 ILE A C 1
ATOM 651 O O . ILE A 1 84 ? -1.460 -12.482 5.242 1.00 92.50 84 ILE A O 1
ATOM 655 N N . ASN A 1 85 ? -2.112 -10.655 4.114 1.00 90.75 85 ASN A N 1
ATOM 656 C CA . ASN A 1 85 ? -1.810 -11.204 2.797 1.00 90.75 85 ASN A CA 1
ATOM 657 C C . ASN A 1 85 ? -0.335 -11.038 2.389 1.00 90.75 85 ASN A C 1
ATOM 659 O O . ASN A 1 85 ? 0.065 -11.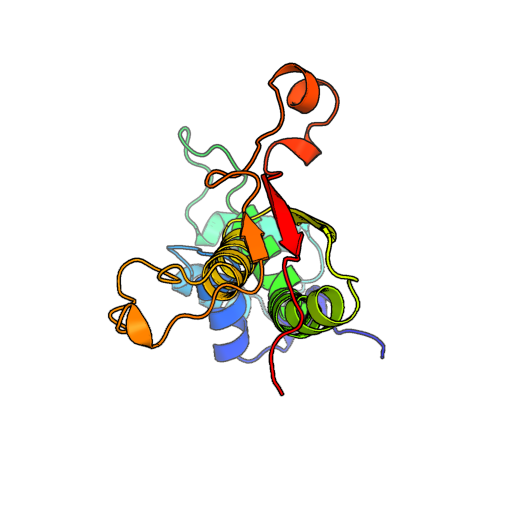565 1.352 1.00 90.75 85 ASN A O 1
ATOM 663 N N . GLY A 1 86 ? 0.471 -10.288 3.154 1.00 89.81 86 GLY A N 1
ATOM 664 C CA . GLY A 1 86 ? 1.871 -9.997 2.818 1.00 89.81 86 GLY A CA 1
ATOM 665 C C . GLY A 1 86 ? 2.027 -9.307 1.457 1.00 89.81 86 GLY A C 1
ATOM 666 O O . GLY A 1 86 ? 2.941 -9.618 0.690 1.00 89.81 86 GLY A O 1
ATOM 667 N N . GLU A 1 87 ? 1.081 -8.428 1.103 1.00 89.44 87 GLU A N 1
ATOM 668 C CA . GLU A 1 87 ? 0.921 -7.923 -0.272 1.00 89.44 87 GLU A CA 1
ATOM 669 C C . GLU A 1 87 ? 2.125 -7.097 -0.731 1.00 89.44 87 GLU A C 1
ATOM 671 O O . GLU A 1 87 ? 2.557 -7.190 -1.882 1.00 89.44 87 GLU A O 1
ATOM 676 N N . LEU A 1 88 ? 2.693 -6.295 0.174 1.00 92.31 88 LEU A N 1
ATOM 677 C CA . LEU A 1 88 ? 3.818 -5.416 -0.139 1.00 92.31 88 LEU A CA 1
ATOM 678 C C . LEU A 1 88 ? 5.116 -6.205 -0.295 1.00 92.31 88 LEU A C 1
ATOM 680 O O . LEU A 1 88 ? 5.905 -5.917 -1.197 1.00 92.31 88 LEU A O 1
ATOM 684 N N . GLU A 1 89 ? 5.325 -7.212 0.548 1.00 92.31 89 GLU A N 1
ATOM 685 C CA . GLU A 1 89 ? 6.456 -8.128 0.483 1.00 92.31 89 GLU A CA 1
ATOM 686 C C . GLU A 1 89 ? 6.387 -8.955 -0.807 1.00 92.31 89 GLU A C 1
ATOM 688 O O . GLU A 1 89 ? 7.370 -9.036 -1.550 1.00 92.31 89 GLU A O 1
ATOM 693 N N . ALA A 1 90 ? 5.208 -9.495 -1.130 1.00 93.31 90 ALA A N 1
ATOM 694 C CA . ALA A 1 90 ? 4.965 -10.213 -2.376 1.00 93.31 90 ALA A CA 1
ATOM 695 C C . ALA A 1 90 ? 5.248 -9.330 -3.601 1.00 93.31 90 ALA A C 1
ATOM 697 O O . ALA A 1 90 ? 5.964 -9.754 -4.514 1.00 93.31 90 ALA A O 1
ATOM 698 N N . LEU A 1 91 ? 4.764 -8.084 -3.606 1.00 94.88 91 LEU A N 1
ATOM 699 C CA . LEU A 1 91 ? 5.044 -7.114 -4.666 1.00 94.88 91 LEU A CA 1
ATOM 700 C C . LEU A 1 91 ? 6.550 -6.833 -4.794 1.00 94.88 91 LEU A C 1
ATOM 702 O O . LEU A 1 91 ? 7.102 -6.915 -5.894 1.00 94.88 91 LEU A O 1
ATOM 706 N N . ALA A 1 92 ? 7.229 -6.543 -3.682 1.00 94.00 92 ALA A N 1
ATOM 707 C CA . ALA A 1 92 ? 8.657 -6.227 -3.663 1.00 94.00 92 ALA A CA 1
ATOM 708 C C . ALA A 1 92 ? 9.527 -7.390 -4.170 1.00 94.00 92 ALA A C 1
ATOM 710 O O . ALA A 1 92 ? 10.494 -7.160 -4.897 1.00 94.00 92 ALA A O 1
ATOM 711 N N . MET A 1 93 ? 9.165 -8.636 -3.849 1.00 94.69 93 MET A N 1
ATOM 712 C CA . MET A 1 93 ? 9.860 -9.833 -4.338 1.00 94.69 93 MET A CA 1
ATOM 713 C C . MET A 1 93 ? 9.550 -10.159 -5.804 1.00 94.69 93 MET A C 1
ATOM 715 O O . MET A 1 93 ? 10.390 -10.731 -6.505 1.00 94.69 93 MET A O 1
ATOM 719 N N . THR A 1 94 ? 8.347 -9.827 -6.275 1.00 95.69 94 THR A N 1
ATOM 720 C CA . THR A 1 94 ? 7.875 -10.185 -7.620 1.00 95.69 94 THR A CA 1
ATOM 721 C C . THR A 1 94 ? 8.395 -9.223 -8.684 1.00 95.69 94 THR A C 1
ATOM 723 O O . THR A 1 94 ? 8.787 -9.664 -9.764 1.00 95.69 94 THR A O 1
ATOM 726 N N . LEU A 1 95 ? 8.490 -7.926 -8.374 1.00 96.31 95 LEU A N 1
ATOM 727 C CA . LEU A 1 95 ? 8.950 -6.891 -9.308 1.00 96.31 95 LEU A CA 1
ATOM 728 C C . LEU A 1 95 ? 10.291 -7.222 -10.003 1.00 96.31 95 LEU A C 1
ATOM 730 O O . LEU A 1 95 ? 10.334 -7.200 -11.238 1.00 96.31 95 LEU A O 1
ATOM 734 N N . PRO A 1 96 ? 11.372 -7.596 -9.283 1.00 95.19 96 PRO A N 1
ATOM 735 C CA . PRO A 1 96 ? 12.632 -7.966 -9.924 1.00 95.19 96 PRO A CA 1
ATOM 736 C C . PRO A 1 96 ? 12.521 -9.224 -10.789 1.00 95.19 96 PRO A C 1
ATOM 738 O O . PRO A 1 96 ? 13.165 -9.302 -11.834 1.00 95.19 96 PRO A O 1
ATOM 741 N N . LYS A 1 97 ? 11.710 -10.208 -10.375 1.00 96.06 97 LYS A N 1
ATOM 742 C CA . LYS A 1 97 ? 11.517 -11.465 -11.117 1.00 96.06 97 LYS A CA 1
ATOM 743 C C . LYS A 1 97 ? 10.827 -11.202 -12.454 1.00 96.06 97 LYS A C 1
ATOM 745 O O . LYS A 1 97 ? 11.336 -11.623 -13.489 1.00 96.06 97 LYS A O 1
ATOM 750 N N . VAL A 1 98 ? 9.736 -10.435 -12.434 1.00 95.75 98 VAL A N 1
ATOM 751 C CA . VAL A 1 98 ? 8.999 -10.039 -13.643 1.00 95.75 98 VAL A CA 1
ATOM 752 C C . VAL A 1 98 ? 9.898 -9.232 -14.578 1.00 95.75 98 VAL A C 1
ATOM 754 O O . VAL A 1 98 ? 9.979 -9.528 -15.766 1.00 95.75 98 VAL A O 1
ATOM 757 N N . PHE A 1 99 ? 10.646 -8.259 -14.052 1.00 96.19 99 PHE A N 1
ATOM 758 C CA . PHE A 1 99 ? 11.557 -7.464 -14.875 1.00 96.19 99 PHE A CA 1
ATOM 759 C C . PHE A 1 99 ? 12.675 -8.297 -15.521 1.00 96.19 99 PHE A C 1
ATOM 761 O O . PHE A 1 99 ? 13.044 -8.066 -16.676 1.00 96.19 99 PHE A O 1
ATOM 768 N N . ARG A 1 100 ? 13.225 -9.285 -14.804 1.00 94.50 100 ARG A N 1
ATOM 769 C CA . ARG A 1 100 ? 14.227 -10.199 -15.372 1.00 94.50 100 ARG A CA 1
ATOM 770 C C . ARG A 1 100 ? 13.652 -11.047 -16.503 1.00 94.50 100 ARG A C 1
ATOM 772 O O . ARG A 1 100 ? 14.329 -11.174 -17.518 1.00 94.50 100 ARG A O 1
ATOM 779 N N . ALA A 1 101 ? 12.421 -11.537 -16.352 1.00 95.25 101 ALA A N 1
ATOM 780 C CA . ALA A 1 101 ? 11.740 -12.363 -17.349 1.00 95.25 101 ALA A CA 1
ATOM 781 C C . ALA A 1 101 ? 11.395 -11.614 -18.651 1.00 95.25 101 ALA A C 1
ATOM 783 O O . ALA A 1 101 ? 11.253 -12.239 -19.700 1.00 95.25 101 ALA A O 1
ATOM 784 N N . LEU A 1 102 ? 11.279 -10.281 -18.616 1.00 96.44 102 LEU A N 1
ATOM 785 C CA . LEU A 1 102 ? 11.040 -9.487 -19.823 1.00 96.44 102 LEU A CA 1
ATOM 786 C C . LEU A 1 102 ? 12.233 -9.541 -20.784 1.00 96.44 102 LEU A C 1
ATOM 788 O O . LEU A 1 102 ? 13.385 -9.414 -20.367 1.00 96.44 102 LEU A O 1
ATOM 792 N 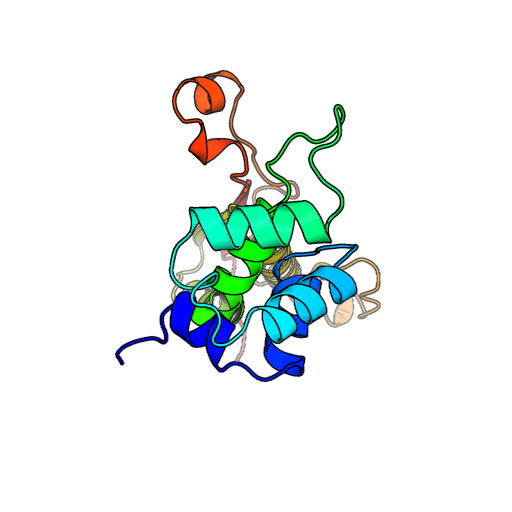N . LYS A 1 103 ? 11.959 -9.637 -22.086 1.00 96.75 103 LYS A N 1
ATOM 793 C CA . LYS A 1 103 ? 12.968 -9.413 -23.132 1.00 96.75 103 LYS A CA 1
ATOM 794 C C . LYS A 1 103 ? 13.330 -7.918 -23.219 1.00 96.75 103 LYS A C 1
ATOM 796 O O . LYS A 1 103 ? 12.508 -7.080 -22.827 1.00 96.75 103 LYS A O 1
ATOM 801 N N . PRO A 1 104 ? 14.518 -7.549 -23.732 1.00 97.00 104 PRO A N 1
ATOM 802 C CA . PRO A 1 104 ? 14.802 -6.174 -24.144 1.00 97.00 104 PRO A CA 1
ATOM 803 C C . PRO A 1 104 ? 13.702 -5.649 -25.081 1.00 97.00 104 PRO A C 1
ATOM 805 O O . PRO A 1 104 ? 13.164 -6.401 -25.890 1.00 97.00 104 PRO A O 1
ATOM 808 N N . GLY A 1 105 ? 13.301 -4.391 -24.911 1.00 96.62 105 GLY A N 1
ATOM 809 C CA . GLY A 1 105 ? 12.136 -3.788 -25.569 1.00 96.62 105 GLY A CA 1
ATOM 810 C C . GLY A 1 105 ? 10.783 -4.116 -24.920 1.00 96.62 105 GLY A C 1
ATOM 811 O O . GLY A 1 105 ? 9.808 -3.405 -25.159 1.00 96.62 105 GLY A O 1
ATOM 812 N N . GLY A 1 106 ? 10.710 -5.136 -24.057 1.00 97.44 106 GLY A N 1
ATOM 813 C CA . GLY A 1 106 ? 9.488 -5.530 -23.353 1.00 97.44 106 GLY A CA 1
ATOM 814 C C . GLY A 1 106 ? 8.962 -4.448 -22.404 1.00 97.44 106 GLY A C 1
ATOM 815 O O . GLY A 1 106 ? 9.732 -3.682 -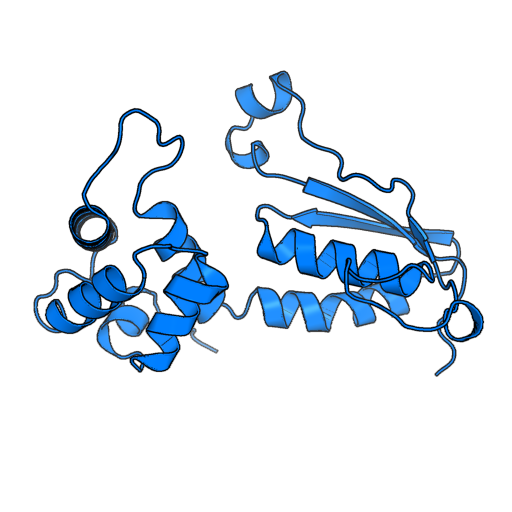21.817 1.00 97.44 106 GLY A O 1
ATOM 816 N N . VAL A 1 107 ? 7.638 -4.396 -22.236 1.00 97.50 107 VAL A N 1
ATOM 817 C CA . VAL A 1 107 ? 6.946 -3.371 -21.442 1.00 97.50 107 VAL A CA 1
ATOM 818 C C . VAL A 1 107 ? 6.331 -3.982 -20.183 1.00 97.50 107 VAL A C 1
ATOM 820 O O . VAL A 1 107 ? 5.589 -4.956 -20.250 1.00 97.50 107 VAL A O 1
ATOM 823 N N . LEU A 1 108 ? 6.621 -3.374 -19.034 1.00 97.44 108 LEU A N 1
ATOM 824 C CA . LEU A 1 108 ? 6.009 -3.659 -17.740 1.00 97.44 108 LEU A CA 1
ATOM 825 C C . LEU A 1 108 ? 5.002 -2.560 -17.398 1.00 97.44 108 LEU A C 1
ATOM 827 O O . LEU A 1 108 ? 5.400 -1.421 -17.146 1.00 97.44 108 LEU A O 1
ATOM 831 N N . ALA A 1 109 ? 3.719 -2.907 -17.349 1.00 97.44 109 ALA A N 1
ATOM 832 C CA . ALA A 1 109 ? 2.638 -2.032 -16.905 1.00 97.44 109 ALA A CA 1
ATOM 833 C C . ALA A 1 109 ? 2.091 -2.523 -15.558 1.00 97.44 109 ALA A C 1
ATOM 835 O O . ALA A 1 109 ? 1.754 -3.697 -15.419 1.00 97.44 109 ALA A O 1
ATOM 836 N N . ILE A 1 110 ? 2.029 -1.642 -14.558 1.00 97.50 110 ILE A N 1
ATOM 837 C CA . ILE A 1 110 ? 1.562 -1.980 -13.207 1.00 97.50 110 ILE A CA 1
ATOM 838 C C . ILE A 1 110 ? 0.533 -0.955 -12.752 1.00 97.50 110 ILE A C 1
ATOM 840 O O . ILE A 1 110 ? 0.799 0.247 -12.799 1.00 97.50 110 ILE A O 1
ATOM 844 N N . ILE A 1 111 ? -0.610 -1.444 -12.272 1.00 97.38 111 ILE A N 1
ATOM 845 C CA . ILE A 1 111 ? -1.664 -0.642 -11.654 1.00 97.38 111 ILE A CA 1
ATOM 846 C C . ILE A 1 111 ? -1.610 -0.863 -10.142 1.00 97.38 111 ILE A C 1
ATOM 848 O O . ILE A 1 111 ? -1.719 -1.992 -9.674 1.00 97.38 111 ILE A O 1
ATOM 852 N N . SER A 1 112 ? -1.446 0.216 -9.383 1.00 96.38 112 SER A N 1
ATOM 853 C CA . SER A 1 112 ? -1.501 0.212 -7.917 1.00 96.38 112 SER A CA 1
ATOM 854 C C . SER A 1 112 ? -2.729 0.967 -7.432 1.00 96.38 112 SER A C 1
ATOM 856 O O . SER A 1 112 ? -3.068 2.011 -7.991 1.00 96.38 112 SER A O 1
ATOM 858 N N . PHE A 1 113 ? -3.368 0.497 -6.364 1.00 92.25 113 PHE A N 1
ATOM 859 C CA . PHE A 1 113 ? -4.585 1.121 -5.831 1.00 92.25 113 PHE A CA 1
ATOM 860 C C . PHE A 1 113 ? -4.317 1.969 -4.591 1.00 92.25 113 PHE A C 1
ATOM 862 O O . PHE A 1 113 ? -5.170 2.756 -4.177 1.00 92.25 113 PHE A O 1
ATOM 869 N N . HIS A 1 114 ? -3.112 1.889 -4.023 1.00 90.06 114 HIS A N 1
ATOM 870 C CA . HIS A 1 114 ? -2.743 2.712 -2.880 1.00 90.06 114 HIS A CA 1
ATOM 871 C C . HIS A 1 114 ? -1.304 3.229 -2.879 1.00 90.06 114 HIS A C 1
ATOM 873 O O . HIS A 1 114 ? -0.460 2.852 -3.688 1.00 90.06 114 HIS A O 1
ATOM 879 N N . SER A 1 115 ? -1.050 4.165 -1.958 1.00 90.81 115 SER A N 1
ATOM 880 C CA . SER A 1 115 ? 0.207 4.904 -1.808 1.00 90.81 115 SER A CA 1
ATOM 881 C C . SER A 1 115 ? 1.412 3.991 -1.578 1.00 90.81 115 SER A C 1
ATOM 883 O O . SER A 1 115 ? 2.472 4.242 -2.147 1.00 90.81 115 SER A O 1
ATOM 885 N N . LEU A 1 116 ? 1.263 2.956 -0.746 1.00 93.00 116 LEU A N 1
ATOM 886 C CA . LEU A 1 116 ? 2.353 2.038 -0.399 1.00 93.00 116 LEU A CA 1
ATOM 887 C C . LEU A 1 116 ? 2.807 1.191 -1.592 1.00 93.00 116 LEU A C 1
ATOM 889 O O . LEU A 1 116 ? 3.998 1.187 -1.899 1.00 93.00 116 LEU A O 1
ATOM 893 N N . GLU A 1 117 ? 1.874 0.562 -2.309 1.00 95.19 117 GLU A N 1
ATOM 894 C CA . GLU A 1 117 ? 2.162 -0.154 -3.560 1.00 95.19 117 GLU A CA 1
ATOM 895 C C . GLU A 1 117 ? 2.832 0.772 -4.582 1.00 95.19 117 GLU A C 1
ATOM 897 O O . GLU A 1 117 ? 3.934 0.486 -5.050 1.00 95.19 117 GLU A O 1
ATOM 902 N N . ASP A 1 118 ? 2.220 1.932 -4.865 1.00 96.00 118 ASP A N 1
ATOM 903 C CA . ASP A 1 118 ? 2.747 2.891 -5.845 1.00 96.00 118 ASP A CA 1
ATOM 904 C C . ASP A 1 118 ? 4.162 3.346 -5.479 1.00 96.00 118 ASP A C 1
ATOM 906 O O . ASP A 1 118 ? 5.009 3.544 -6.351 1.00 96.00 118 ASP A O 1
ATOM 910 N N . ARG A 1 119 ? 4.452 3.496 -4.181 1.00 95.06 119 ARG A N 1
ATOM 911 C CA . ARG A 1 119 ? 5.781 3.865 -3.686 1.00 95.06 119 ARG A CA 1
ATOM 912 C C . ARG A 1 119 ? 6.808 2.776 -3.986 1.00 95.06 119 ARG A C 1
ATOM 914 O O . ARG A 1 119 ? 7.901 3.130 -4.431 1.00 95.06 119 ARG A O 1
ATOM 921 N N . ILE A 1 120 ? 6.473 1.503 -3.772 1.00 96.00 120 ILE A N 1
ATOM 922 C CA . ILE A 1 120 ? 7.345 0.363 -4.094 1.00 96.00 120 ILE A CA 1
ATOM 923 C C . ILE A 1 120 ? 7.590 0.308 -5.605 1.00 96.00 120 ILE A C 1
ATOM 925 O O . ILE A 1 120 ? 8.744 0.335 -6.036 1.00 96.00 120 ILE A O 1
ATOM 929 N N . VAL A 1 121 ? 6.524 0.348 -6.411 1.00 97.25 121 VAL A N 1
ATOM 930 C CA . VAL A 1 121 ? 6.610 0.317 -7.881 1.00 97.25 121 VAL A CA 1
ATOM 931 C C . VAL A 1 121 ? 7.437 1.489 -8.403 1.00 97.25 121 VAL A C 1
ATOM 933 O O . VAL A 1 121 ? 8.358 1.305 -9.196 1.00 97.25 121 VAL A O 1
ATOM 936 N N . LYS A 1 122 ? 7.169 2.709 -7.927 1.00 96.50 122 LYS A N 1
ATOM 937 C CA . LYS A 1 122 ? 7.901 3.911 -8.336 1.00 96.50 122 LYS A CA 1
ATOM 938 C C . LYS A 1 122 ? 9.383 3.824 -7.991 1.00 96.50 122 LYS A C 1
ATOM 940 O O . LYS A 1 122 ? 10.206 4.192 -8.825 1.00 96.50 122 LYS A O 1
ATOM 945 N N . ARG A 1 123 ? 9.735 3.390 -6.774 1.00 95.88 123 ARG A N 1
ATOM 946 C CA . ARG A 1 123 ? 11.142 3.241 -6.360 1.00 95.88 123 ARG A CA 1
ATOM 947 C C . ARG A 1 123 ? 11.851 2.217 -7.236 1.00 95.88 123 ARG A C 1
ATOM 949 O O . ARG A 1 123 ? 12.930 2.514 -7.739 1.00 95.88 123 ARG A O 1
ATOM 956 N N . PHE A 1 124 ? 11.206 1.079 -7.485 1.00 96.25 124 PHE A N 1
ATOM 957 C CA . PHE A 1 124 ? 11.723 0.044 -8.372 1.00 96.25 124 PHE A CA 1
ATOM 958 C C . PHE A 1 124 ? 11.962 0.572 -9.793 1.00 96.25 124 PHE A C 1
ATOM 960 O O . PHE A 1 124 ? 13.077 0.484 -10.296 1.00 96.25 124 PHE A O 1
ATOM 967 N N . MET A 1 125 ? 10.960 1.198 -10.417 1.00 96.56 125 MET A N 1
ATOM 968 C CA . MET A 1 125 ? 11.097 1.752 -11.769 1.00 96.56 125 MET A CA 1
ATOM 969 C C . MET A 1 125 ? 12.186 2.829 -11.848 1.00 96.56 125 MET A C 1
ATOM 971 O O . MET A 1 125 ? 12.965 2.846 -12.795 1.00 96.56 125 MET A O 1
ATOM 975 N N . ARG A 1 126 ? 12.298 3.696 -10.832 1.00 95.50 126 ARG A N 1
ATOM 976 C CA . ARG A 1 126 ? 13.367 4.705 -10.764 1.00 95.50 126 ARG A CA 1
ATOM 977 C C . ARG A 1 126 ? 14.748 4.067 -10.647 1.00 95.50 126 ARG A C 1
ATOM 979 O O . ARG A 1 126 ? 15.637 4.488 -11.381 1.00 95.50 126 ARG A O 1
ATOM 986 N N . LYS A 1 127 ? 14.901 3.040 -9.801 1.00 94.50 127 LYS A N 1
ATOM 987 C CA . LYS A 1 127 ? 16.140 2.257 -9.683 1.00 94.50 127 LYS A CA 1
ATOM 988 C C . LYS A 1 127 ? 16.536 1.663 -11.035 1.00 94.50 127 LYS A C 1
ATOM 990 O O . LYS A 1 127 ? 17.656 1.874 -11.480 1.00 94.50 127 LYS A O 1
ATOM 995 N N . MET A 1 128 ? 15.607 0.980 -11.707 1.00 95.56 128 MET A N 1
ATOM 996 C CA . MET A 1 128 ? 15.879 0.344 -13.001 1.00 95.56 128 MET A CA 1
ATOM 997 C C . MET A 1 128 ? 16.187 1.352 -14.111 1.00 95.56 128 MET A C 1
ATOM 999 O O . MET A 1 128 ? 16.878 1.005 -15.063 1.00 95.56 128 MET A O 1
ATOM 1003 N N . SER A 1 129 ? 15.730 2.596 -13.983 1.00 95.12 129 SER A N 1
ATOM 1004 C CA . SER A 1 129 ? 16.062 3.687 -14.902 1.00 95.12 129 SER A CA 1
ATOM 1005 C C . SER A 1 129 ? 17.276 4.521 -14.499 1.00 95.12 129 SER A C 1
ATOM 1007 O O . SER A 1 129 ? 17.457 5.608 -15.040 1.00 95.12 129 SER A O 1
ATOM 1009 N N . GLY A 1 130 ? 18.091 4.066 -13.542 1.00 93.38 130 GLY A N 1
ATOM 1010 C CA . GLY A 1 130 ? 19.285 4.798 -13.112 1.00 93.38 130 GLY A CA 1
ATOM 1011 C C . GLY A 1 130 ? 18.978 6.163 -12.477 1.00 93.38 130 GLY A C 1
ATOM 1012 O O . GLY A 1 130 ? 19.792 7.081 -12.529 1.00 93.38 130 GLY A O 1
ATOM 1013 N N . ARG A 1 131 ? 17.788 6.335 -11.889 1.00 92.62 131 ARG A N 1
ATOM 1014 C CA . ARG A 1 131 ? 17.350 7.580 -11.233 1.00 92.62 131 ARG A CA 1
ATOM 1015 C C . ARG A 1 131 ? 17.428 7.428 -9.708 1.00 92.62 131 ARG A C 1
ATOM 1017 O O . ARG A 1 131 ? 17.220 6.320 -9.215 1.00 92.62 131 ARG A O 1
ATOM 1024 N N . PRO A 1 132 ? 17.595 8.527 -8.941 1.00 91.69 132 PRO A N 1
ATOM 1025 C CA . PRO A 1 132 ? 17.519 8.461 -7.480 1.00 91.69 132 PRO A CA 1
ATOM 1026 C C . PRO A 1 132 ? 16.178 7.863 -7.055 1.00 91.69 132 PRO A C 1
ATOM 1028 O O . PRO A 1 132 ? 15.140 8.337 -7.514 1.00 91.69 132 PRO A O 1
ATOM 1031 N N . GLN A 1 133 ? 16.137 6.851 -6.198 1.00 89.62 133 GLN A N 1
ATOM 1032 C CA . GLN A 1 133 ? 14.912 6.108 -5.879 1.00 89.62 133 GLN A CA 1
ATOM 1033 C C . GLN A 1 133 ? 13.896 6.954 -5.098 1.00 89.62 133 GLN A C 1
ATOM 1035 O O . GLN A 1 133 ? 12.680 6.833 -5.285 1.00 89.62 133 GLN A O 1
ATOM 1040 N N . HIS A 1 134 ? 14.388 7.855 -4.250 1.00 89.56 134 HIS A N 1
ATOM 1041 C CA . HIS A 1 134 ? 13.604 8.782 -3.436 1.00 89.56 134 HIS A CA 1
ATOM 1042 C C . HIS A 1 134 ? 14.381 10.080 -3.176 1.00 89.56 134 HIS A C 1
ATOM 1044 O O . HIS A 1 134 ? 15.515 10.219 -3.613 1.00 89.56 134 HIS A O 1
ATOM 1050 N N . ARG A 1 135 ? 13.771 11.046 -2.473 1.00 86.94 135 ARG A N 1
ATOM 1051 C CA . ARG A 1 135 ? 14.383 12.367 -2.232 1.00 86.94 135 ARG A CA 1
ATOM 1052 C C . ARG A 1 135 ? 15.711 12.309 -1.467 1.00 86.94 135 ARG A C 1
ATOM 1054 O O . ARG A 1 135 ? 16.599 13.067 -1.807 1.00 86.94 135 ARG A O 1
ATOM 1061 N N . GLY A 1 136 ? 15.846 11.411 -0.490 1.00 87.00 136 GLY A N 1
ATOM 1062 C CA . GLY A 1 136 ? 17.094 11.222 0.270 1.00 87.00 136 GLY A CA 1
ATOM 1063 C C . GLY A 1 136 ? 18.068 10.215 -0.347 1.00 87.00 136 GLY A C 1
ATOM 1064 O O . GLY A 1 136 ? 18.832 9.599 0.379 1.00 87.00 136 GLY A O 1
ATOM 1065 N N . ASP A 1 137 ? 17.956 9.923 -1.647 1.00 87.88 137 ASP A N 1
ATOM 1066 C CA . ASP A 1 137 ? 18.909 9.036 -2.324 1.00 87.88 137 ASP A CA 1
ATOM 1067 C C . ASP A 1 137 ? 20.082 9.874 -2.847 1.00 87.88 137 ASP A C 1
ATOM 1069 O O . ASP A 1 137 ? 19.956 10.568 -3.861 1.00 87.88 137 ASP A O 1
ATOM 1073 N N . HIS A 1 138 ? 21.199 9.808 -2.121 1.00 86.38 138 HIS A N 1
ATOM 1074 C CA . HIS A 1 138 ? 22.431 10.551 -2.387 1.00 86.38 138 HIS A CA 1
ATOM 1075 C C . HIS A 1 138 ? 23.489 9.725 -3.138 1.00 86.38 138 HIS A C 1
ATOM 1077 O O . HIS A 1 138 ? 24.632 10.159 -3.220 1.00 86.38 138 HIS A O 1
ATOM 1083 N N . SER A 1 139 ? 23.121 8.558 -3.692 1.00 86.50 139 SER A N 1
ATOM 1084 C CA . SER A 1 139 ? 24.036 7.755 -4.523 1.00 86.50 139 SER A CA 1
ATOM 1085 C C . SER A 1 139 ? 24.621 8.577 -5.672 1.00 86.50 139 SER A C 1
ATOM 1087 O O . SER A 1 139 ? 23.930 9.424 -6.261 1.00 86.50 139 SER A O 1
ATOM 1089 N N . PHE A 1 140 ? 25.883 8.319 -6.011 1.00 85.44 140 PHE A N 1
ATOM 1090 C CA . PHE A 1 140 ? 26.543 9.040 -7.092 1.00 85.44 140 PHE A CA 1
ATOM 1091 C C . PHE A 1 140 ? 25.931 8.652 -8.438 1.00 85.44 140 PHE A C 1
ATOM 1093 O O . PHE A 1 140 ? 25.516 7.516 -8.656 1.00 85.44 140 PHE A O 1
ATOM 1100 N N . VAL A 1 141 ? 25.870 9.600 -9.378 1.00 81.44 141 VAL A N 1
ATOM 1101 C CA . VAL A 1 141 ? 25.316 9.335 -10.720 1.00 81.44 141 VAL A CA 1
ATOM 1102 C C . VAL A 1 141 ? 26.098 8.223 -11.428 1.00 81.44 141 VAL A C 1
ATOM 1104 O O . VAL A 1 141 ? 25.484 7.397 -12.094 1.00 81.44 141 VAL A O 1
ATOM 1107 N N . ALA A 1 142 ? 27.416 8.160 -11.218 1.00 83.12 142 ALA A N 1
ATOM 1108 C CA . ALA A 1 142 ? 28.293 7.137 -11.786 1.00 83.12 142 ALA A CA 1
ATOM 1109 C C . ALA A 1 142 ? 27.961 5.706 -11.320 1.00 83.12 142 ALA A C 1
ATOM 1111 O O . ALA A 1 142 ? 28.214 4.753 -12.045 1.00 83.12 142 ALA A O 1
ATOM 1112 N N . GLU A 1 143 ? 27.343 5.542 -10.148 1.00 84.31 143 GLU A N 1
ATOM 1113 C CA . GLU A 1 143 ? 26.948 4.232 -9.608 1.00 84.31 143 GLU A CA 1
ATOM 1114 C C . GLU A 1 143 ? 25.613 3.737 -10.189 1.00 84.31 143 GLU A C 1
ATOM 1116 O O . GLU A 1 143 ? 25.144 2.637 -9.883 1.00 84.31 143 GLU A O 1
ATOM 1121 N N . ARG A 1 144 ? 24.942 4.558 -11.008 1.00 87.56 144 ARG A N 1
ATOM 1122 C CA . ARG A 1 144 ? 23.600 4.269 -11.510 1.00 87.56 144 ARG A CA 1
ATOM 1123 C C . ARG A 1 144 ? 23.654 3.755 -12.935 1.00 87.56 144 ARG A C 1
ATOM 1125 O O . ARG A 1 144 ? 23.993 4.472 -13.868 1.00 87.56 144 ARG A O 1
ATOM 1132 N N . THR A 1 145 ? 23.177 2.530 -13.108 1.00 91.00 145 THR A N 1
ATOM 1133 C CA . THR A 1 145 ? 23.020 1.917 -14.426 1.00 91.00 145 THR A CA 1
ATOM 1134 C C . THR A 1 145 ? 21.549 1.889 -14.828 1.00 91.00 145 THR A C 1
ATOM 1136 O O . THR A 1 145 ? 20.693 1.412 -14.081 1.00 91.00 145 THR A O 1
ATOM 1139 N N . ALA A 1 146 ? 21.242 2.405 -16.020 1.00 94.38 146 ALA A N 1
ATOM 1140 C CA . ALA A 1 146 ? 19.905 2.335 -16.594 1.00 94.38 146 ALA A CA 1
ATOM 1141 C C . ALA A 1 146 ? 19.714 1.010 -17.348 1.00 94.38 146 ALA A C 1
ATOM 1143 O O . ALA A 1 146 ? 20.287 0.781 -18.411 1.00 94.38 146 ALA A O 1
ATOM 1144 N N . TYR A 1 147 ? 18.867 0.148 -16.799 1.00 96.44 147 TYR A N 1
ATOM 1145 C CA . TYR A 1 147 ? 18.422 -1.107 -17.410 1.00 96.44 147 TYR A CA 1
ATOM 1146 C C . TYR A 1 147 ? 17.066 -0.964 -18.110 1.00 96.44 147 TYR A C 1
ATOM 1148 O O . TYR A 1 147 ? 16.638 -1.853 -18.850 1.00 96.44 147 TYR A O 1
ATOM 1156 N N . ALA A 1 148 ? 16.367 0.141 -17.859 1.00 96.88 148 ALA A N 1
ATOM 1157 C CA . ALA A 1 148 ? 15.023 0.402 -18.337 1.00 96.88 148 ALA A CA 1
ATOM 1158 C C . ALA A 1 148 ? 14.747 1.899 -18.493 1.00 96.88 148 ALA A C 1
ATOM 1160 O O . ALA A 1 148 ? 15.371 2.733 -17.842 1.00 96.88 148 ALA A O 1
ATOM 1161 N N . GLU A 1 149 ? 13.731 2.240 -19.266 1.00 96.75 149 GLU A N 1
ATOM 1162 C CA . GLU A 1 149 ? 13.230 3.596 -19.442 1.00 96.75 149 GLU A CA 1
ATOM 1163 C C . GLU A 1 149 ? 11.797 3.702 -18.911 1.00 96.75 149 GLU A C 1
ATOM 1165 O O . GLU A 1 149 ? 10.925 2.893 -19.240 1.00 96.75 149 GLU A O 1
ATOM 1170 N N . MET A 1 150 ? 11.531 4.704 -18.072 1.00 96.44 150 MET A N 1
ATOM 1171 C CA . MET A 1 150 ? 10.165 5.018 -17.657 1.00 96.44 150 MET A CA 1
ATOM 1172 C C . MET A 1 150 ? 9.439 5.708 -18.810 1.00 96.44 150 MET A C 1
ATOM 1174 O O . MET A 1 150 ? 9.801 6.828 -19.158 1.00 96.44 150 MET A O 1
ATOM 1178 N N . VAL A 1 151 ? 8.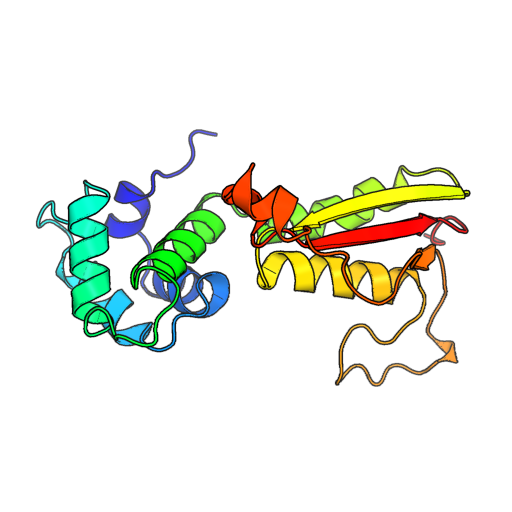368 5.096 -19.326 1.00 94.62 151 VAL A N 1
ATOM 1179 C CA . VAL A 1 151 ? 7.564 5.686 -20.415 1.00 94.62 151 VAL A CA 1
ATOM 1180 C C . VAL A 1 151 ? 6.973 7.031 -19.985 1.00 94.62 151 VAL A C 1
ATOM 1182 O O . VAL A 1 151 ? 6.883 7.964 -20.775 1.00 94.62 151 VAL A O 1
ATOM 1185 N N . GLN A 1 152 ? 6.600 7.153 -18.707 1.00 91.00 152 GLN A N 1
ATOM 1186 C CA . GLN A 1 152 ? 6.207 8.418 -18.093 1.00 91.00 152 GLN A CA 1
ATOM 1187 C C . GLN A 1 152 ? 6.745 8.513 -16.666 1.00 91.00 152 GLN A C 1
ATOM 1189 O O . GLN A 1 152 ? 6.784 7.537 -15.916 1.00 91.00 152 GLN A O 1
ATOM 1194 N N . SER A 1 153 ? 7.147 9.718 -16.260 1.00 87.69 153 SER A N 1
ATOM 1195 C CA . SER A 1 153 ? 7.648 9.969 -14.902 1.00 87.69 153 SER A CA 1
ATOM 1196 C C . SER A 1 153 ? 6.526 10.004 -13.855 1.00 87.69 153 SER A C 1
ATOM 1198 O O . SER A 1 153 ? 6.694 9.528 -12.723 1.00 87.69 153 SER A O 1
ATOM 1200 N N . LYS A 1 154 ? 5.375 10.569 -14.232 1.00 92.75 154 LYS A N 1
ATOM 1201 C CA . LYS A 1 154 ? 4.162 10.633 -13.414 1.00 92.75 154 LYS A CA 1
ATOM 1202 C C . LYS A 1 154 ? 3.328 9.369 -13.633 1.00 92.75 154 LYS A C 1
ATOM 1204 O O . LYS A 1 154 ? 3.427 8.732 -14.673 1.00 92.75 154 LYS A O 1
ATOM 1209 N N . ALA A 1 155 ? 2.560 8.988 -12.614 1.00 96.06 155 ALA A N 1
ATOM 1210 C CA . ALA A 1 155 ? 1.569 7.933 -12.787 1.00 96.06 155 ALA A CA 1
ATOM 1211 C C . ALA A 1 155 ? 0.426 8.451 -13.666 1.00 96.06 155 ALA A C 1
ATOM 1213 O O . ALA A 1 155 ? 0.085 9.634 -13.586 1.00 96.06 155 ALA A O 1
ATOM 1214 N N . ILE A 1 156 ? -0.155 7.556 -14.456 1.00 96.94 156 ILE A N 1
ATOM 1215 C CA . ILE A 1 156 ? -1.387 7.804 -15.199 1.00 96.94 156 ILE A CA 1
ATOM 1216 C C . ILE A 1 156 ? -2.551 7.518 -14.244 1.00 96.94 156 ILE A C 1
ATOM 1218 O O . ILE A 1 156 ? -2.561 6.492 -13.558 1.00 96.94 156 ILE A O 1
ATOM 1222 N N . PHE A 1 157 ? -3.486 8.460 -14.163 1.00 96.50 157 PHE A N 1
ATOM 1223 C CA . PHE A 1 157 ? -4.675 8.389 -13.314 1.00 96.50 157 PHE A CA 1
ATOM 1224 C C . PHE A 1 157 ? -5.914 8.127 -14.177 1.00 96.50 157 PHE A C 1
ATOM 1226 O O . PHE A 1 157 ? -5.901 8.516 -15.348 1.00 96.50 157 PHE A O 1
ATOM 1233 N N . PRO A 1 158 ? -6.968 7.508 -13.617 1.00 96.75 158 PRO A N 1
ATOM 1234 C CA . PRO A 1 158 ? -8.234 7.335 -14.325 1.00 96.75 158 PRO A CA 1
ATOM 1235 C C . PRO A 1 158 ? -8.847 8.691 -14.693 1.00 96.75 158 PRO A C 1
ATOM 1237 O O . PRO A 1 158 ? -8.649 9.691 -13.988 1.00 96.75 158 PRO A O 1
ATOM 1240 N N . THR A 1 159 ? -9.625 8.723 -15.773 1.00 97.38 159 THR A N 1
ATOM 1241 C CA . THR A 1 159 ? -10.407 9.915 -16.130 1.00 97.38 159 THR A CA 1
ATOM 1242 C C . THR A 1 159 ? -11.630 10.058 -15.221 1.00 97.38 159 THR A C 1
ATOM 1244 O O . THR A 1 159 ? -11.987 9.144 -14.475 1.00 97.38 159 THR A O 1
ATOM 1247 N N . LYS A 1 160 ? -12.300 11.217 -15.255 1.00 96.44 160 LYS A N 1
ATOM 1248 C CA . LYS A 1 160 ? -13.522 11.420 -14.459 1.00 96.44 160 LYS A CA 1
ATOM 1249 C C . LYS A 1 160 ? -14.625 10.457 -14.894 1.00 96.44 160 LYS A C 1
ATOM 1251 O O . LYS A 1 160 ? -15.313 9.902 -14.045 1.00 96.44 160 LYS A O 1
ATOM 1256 N N . GLU A 1 161 ? -14.740 10.239 -16.197 1.00 97.44 161 GLU A N 1
ATOM 1257 C CA . GLU A 1 161 ? -15.710 9.348 -16.825 1.00 97.44 161 GLU A CA 1
ATOM 1258 C C . GLU A 1 161 ? -15.480 7.904 -16.364 1.00 97.44 161 GLU A C 1
ATOM 1260 O O . GLU A 1 161 ? -16.425 7.244 -15.936 1.00 97.44 161 GLU A O 1
ATOM 1265 N N . GLU A 1 162 ? -14.218 7.451 -16.332 1.00 97.00 162 GLU A N 1
ATOM 1266 C CA . GLU A 1 162 ? -13.859 6.121 -15.826 1.00 97.00 162 GLU A CA 1
ATOM 1267 C C . GLU A 1 162 ? -14.203 5.959 -14.341 1.00 97.00 162 GLU A C 1
ATOM 1269 O O . GLU A 1 162 ? -14.654 4.898 -13.922 1.00 97.00 162 GLU A O 1
ATOM 1274 N N . VAL A 1 163 ? -13.999 6.991 -13.519 1.00 96.38 163 VAL A N 1
ATOM 1275 C CA . VAL A 1 163 ? -14.339 6.925 -12.089 1.00 96.38 163 VAL A CA 1
ATOM 1276 C C . VAL A 1 163 ? -15.851 6.857 -11.872 1.00 96.38 163 VAL A C 1
ATOM 1278 O O . VAL A 1 163 ? -16.295 6.190 -10.938 1.00 96.38 163 VAL A O 1
ATOM 1281 N N . VAL A 1 164 ? -16.642 7.514 -12.725 1.00 95.69 164 VAL A N 1
ATOM 1282 C CA . VAL A 1 164 ? -18.110 7.436 -12.678 1.00 95.69 164 VAL A CA 1
ATOM 1283 C C . VAL A 1 164 ? -18.590 6.043 -13.091 1.00 95.69 164 VAL A C 1
ATOM 1285 O O . VAL A 1 164 ? -19.406 5.458 -12.382 1.00 95.69 164 VAL A O 1
ATOM 1288 N N . SER A 1 165 ? -18.062 5.480 -14.183 1.00 96.94 165 SER A N 1
ATOM 1289 C CA . SER A 1 165 ? -18.455 4.143 -14.655 1.00 96.94 165 SER A CA 1
ATOM 1290 C C . SER A 1 165 ? -17.879 3.005 -13.806 1.00 96.94 165 SER A C 1
ATOM 1292 O O . SER A 1 165 ? -18.467 1.931 -13.712 1.00 96.94 165 SER A O 1
ATOM 1294 N N . ASN A 1 166 ? -16.719 3.220 -13.186 1.00 96.44 166 ASN A N 1
ATOM 1295 C CA . ASN A 1 166 ? -16.017 2.255 -12.351 1.00 96.44 166 ASN A CA 1
ATOM 1296 C C . ASN A 1 166 ? -15.463 2.936 -11.085 1.00 96.44 166 ASN A C 1
ATOM 1298 O O . ASN A 1 166 ? -14.279 3.267 -11.017 1.00 96.44 166 ASN A O 1
ATOM 1302 N N . PRO A 1 167 ? -16.261 3.064 -10.010 1.00 92.50 167 PRO A N 1
ATOM 1303 C CA . PRO A 1 167 ? -15.817 3.706 -8.770 1.00 92.50 167 PRO A CA 1
ATOM 1304 C C . PRO A 1 167 ? -14.569 3.080 -8.124 1.00 92.50 167 PRO A C 1
ATOM 1306 O O . PRO A 1 167 ? -13.871 3.745 -7.349 1.00 92.50 167 PRO A O 1
ATOM 1309 N N . ARG A 1 168 ? -14.248 1.811 -8.433 1.00 92.12 168 ARG A N 1
ATOM 1310 C CA . ARG A 1 168 ? -13.034 1.137 -7.936 1.00 92.12 168 ARG A CA 1
ATOM 1311 C C . ARG A 1 168 ? -11.759 1.691 -8.580 1.00 92.12 168 ARG A C 1
ATOM 1313 O O . ARG A 1 168 ? -10.700 1.603 -7.959 1.00 92.12 168 ARG A O 1
ATOM 1320 N N . SER A 1 169 ? -11.846 2.305 -9.763 1.00 95.06 169 SER A N 1
ATOM 1321 C CA . SER A 1 169 ? -10.697 2.907 -10.450 1.00 95.06 169 SER A CA 1
ATOM 1322 C C . SER A 1 169 ? -10.200 4.179 -9.769 1.00 95.06 169 SER A C 1
ATOM 1324 O O . SER A 1 169 ? -9.037 4.516 -9.935 1.00 95.06 169 SER A O 1
ATOM 1326 N N . ARG A 1 170 ? -11.003 4.850 -8.924 1.00 92.88 170 ARG A N 1
ATOM 1327 C CA . ARG A 1 170 ? -10.709 6.180 -8.335 1.00 92.88 170 ARG A CA 1
ATOM 1328 C C . ARG A 1 170 ? -9.319 6.363 -7.719 1.00 92.88 170 ARG A C 1
ATOM 1330 O O . ARG A 1 170 ? -8.865 7.488 -7.535 1.00 92.88 170 ARG A O 1
ATOM 1337 N N . SER A 1 171 ? -8.688 5.278 -7.273 1.00 92.12 171 SER A N 1
ATOM 1338 C CA . SER A 1 171 ? -7.366 5.284 -6.631 1.00 92.12 171 SER A CA 1
ATOM 1339 C C . SER A 1 171 ? -6.289 4.560 -7.440 1.00 92.12 171 SER A C 1
ATOM 1341 O O . SER A 1 171 ? -5.158 4.456 -6.963 1.00 92.12 171 SER A O 1
ATOM 1343 N N . ALA A 1 172 ? -6.623 4.093 -8.643 1.00 96.69 172 ALA A N 1
ATOM 1344 C CA . ALA A 1 172 ? -5.711 3.447 -9.566 1.00 96.69 172 ALA A CA 1
ATOM 1345 C C . ALA A 1 172 ? -4.611 4.418 -10.013 1.00 96.69 172 ALA A C 1
ATOM 1347 O O . ALA A 1 172 ? -4.840 5.599 -10.283 1.00 96.69 172 ALA A O 1
ATOM 1348 N N . ARG A 1 173 ? -3.390 3.896 -10.060 1.00 97.62 173 ARG A N 1
ATOM 1349 C CA . ARG A 1 173 ? -2.189 4.572 -10.543 1.00 97.62 173 ARG A CA 1
ATOM 1350 C C . ARG A 1 173 ? -1.472 3.611 -11.464 1.00 97.62 173 ARG A C 1
ATOM 1352 O O . ARG A 1 173 ? -0.919 2.620 -10.994 1.00 97.62 173 ARG A O 1
ATOM 1359 N N . LEU A 1 174 ? -1.486 3.903 -12.757 1.00 98.06 174 LEU A N 1
ATOM 1360 C CA . LEU A 1 174 ? -0.756 3.128 -13.749 1.00 98.06 174 LEU A CA 1
ATOM 1361 C C . LEU A 1 174 ? 0.663 3.684 -13.900 1.00 98.06 174 LEU A C 1
ATOM 1363 O O . LEU A 1 174 ? 0.869 4.890 -14.071 1.00 98.06 174 LEU A O 1
ATOM 1367 N N . ARG A 1 175 ? 1.655 2.794 -13.860 1.00 98.00 175 ARG A N 1
ATOM 1368 C CA . ARG A 1 175 ? 3.049 3.092 -14.200 1.00 98.00 175 ARG A CA 1
ATOM 1369 C C . ARG A 1 175 ? 3.557 2.120 -15.249 1.00 98.00 175 ARG A C 1
ATOM 1371 O O . ARG A 1 175 ? 3.250 0.932 -15.188 1.00 98.00 175 ARG A O 1
ATOM 1378 N N . VAL A 1 176 ? 4.362 2.633 -16.176 1.00 98.00 176 VAL A N 1
ATOM 1379 C CA . VAL A 1 176 ? 4.855 1.875 -17.329 1.00 98.00 176 VAL A CA 1
ATOM 1380 C C . VAL A 1 176 ? 6.370 2.028 -17.459 1.00 98.00 176 VAL A C 1
ATOM 1382 O O . VAL A 1 176 ? 6.904 3.139 -17.407 1.00 98.00 176 VAL A O 1
ATOM 1385 N N . LEU A 1 177 ? 7.055 0.899 -17.632 1.00 97.56 177 LEU A N 1
ATOM 1386 C CA . LEU A 1 177 ? 8.507 0.788 -17.752 1.00 97.56 177 LEU A CA 1
ATOM 1387 C C . LEU A 1 177 ? 8.851 -0.063 -18.981 1.00 97.56 177 LEU A C 1
ATOM 1389 O O . LEU A 1 177 ? 8.343 -1.172 -19.114 1.00 97.56 177 LEU A O 1
ATOM 1393 N N . ARG A 1 178 ? 9.727 0.424 -19.860 1.00 97.81 178 ARG A N 1
ATOM 1394 C CA . ARG A 1 178 ? 10.254 -0.331 -21.003 1.00 97.81 178 ARG A CA 1
ATOM 1395 C C . ARG A 1 178 ? 11.658 -0.833 -20.683 1.00 97.81 178 ARG A C 1
ATOM 1397 O O . ARG A 1 178 ? 12.517 -0.050 -20.291 1.00 97.81 178 ARG A O 1
ATOM 1404 N N . LYS A 1 179 ? 11.913 -2.131 -20.834 1.00 97.62 179 LYS A N 1
ATOM 1405 C CA . LYS A 1 179 ? 13.239 -2.716 -20.597 1.00 97.62 179 LYS A CA 1
ATOM 1406 C C . LYS A 1 179 ? 14.188 -2.364 -21.742 1.00 97.62 179 LYS A C 1
ATOM 1408 O O . LYS A 1 179 ? 13.833 -2.542 -22.900 1.00 97.62 179 LYS A O 1
ATOM 1413 N N . LEU A 1 180 ? 15.394 -1.905 -21.417 1.00 96.75 180 LEU A N 1
ATOM 1414 C CA . LEU A 1 180 ? 16.437 -1.592 -22.400 1.00 96.75 180 LEU A CA 1
ATOM 1415 C C . LEU A 1 180 ? 17.413 -2.757 -22.552 1.00 96.75 180 LEU A C 1
ATOM 1417 O O . LEU A 1 180 ? 17.716 -3.170 -23.664 1.00 96.75 180 LEU A O 1
ATOM 1421 N N . ARG A 1 181 ? 17.878 -3.313 -21.428 1.00 94.62 181 ARG A N 1
ATOM 1422 C CA . ARG A 1 181 ? 18.827 -4.434 -21.391 1.00 94.62 181 ARG A CA 1
ATOM 1423 C C . ARG A 1 181 ? 18.655 -5.270 -20.125 1.00 94.62 181 ARG A C 1
ATOM 1425 O O . ARG A 1 181 ? 17.911 -4.895 -19.214 1.00 94.62 181 ARG A O 1
ATOM 1432 N N . HIS A 1 182 ? 19.302 -6.429 -20.076 1.00 91.38 182 HIS A N 1
ATOM 1433 C CA . HIS A 1 182 ? 19.327 -7.240 -18.861 1.00 91.38 182 HIS A CA 1
ATOM 1434 C C . HIS A 1 182 ? 20.234 -6.594 -17.802 1.00 91.38 182 HIS A C 1
ATOM 1436 O O . HIS A 1 182 ? 21.250 -6.006 -18.169 1.00 91.38 182 HIS A O 1
ATOM 1442 N N . PRO A 1 183 ? 19.868 -6.666 -16.509 1.00 82.50 183 PRO A N 1
ATOM 1443 C CA . PRO A 1 183 ? 20.814 -6.413 -15.433 1.00 82.50 183 PRO A CA 1
ATOM 1444 C C . PRO A 1 183 ? 21.972 -7.400 -15.527 1.00 82.50 183 PRO A C 1
ATOM 1446 O O . PRO A 1 183 ? 21.716 -8.594 -15.694 1.00 82.50 183 PRO A O 1
ATOM 1449 N N . GLU A 1 184 ? 23.202 -6.902 -15.442 1.00 70.75 184 GLU A N 1
ATOM 1450 C CA . GLU A 1 184 ? 24.371 -7.759 -15.228 1.00 70.75 184 GLU A CA 1
ATOM 1451 C C . GLU A 1 184 ? 24.211 -8.431 -13.853 1.00 70.75 184 GLU A C 1
ATOM 1453 O O . GLU A 1 184 ? 23.655 -7.816 -12.933 1.00 70.75 184 GLU A O 1
ATOM 1458 N N . MET A 1 185 ? 24.538 -9.726 -13.773 1.00 52.47 185 MET A N 1
ATOM 1459 C CA . MET A 1 185 ? 24.357 -10.539 -12.561 1.00 52.47 185 MET A CA 1
ATOM 1460 C C . MET A 1 185 ? 25.274 -10.083 -11.434 1.00 52.47 185 MET A C 1
ATOM 1462 O O . MET A 1 185 ? 26.453 -9.801 -11.728 1.00 52.47 185 MET A O 1
#